Protein AF-A0A412J121-F1 (afdb_monomer_lite)

pLDDT: mean 76.23, std 15.4, range [31.75, 92.69]

Radius of gyration: 18.42 Å; chains: 1; bounding box: 46×42×44 Å

Sequence (194 aa):
MECNRMKTTKESVFEFVQKQLMTNMDFKDGISTKVIAEYFQLQRSNVSTLLNELVKDNRLEKTNTRPVLYYLPQKEVGNELNTVGKAMIGTDGSLAKALQVAKAAILYPNNSLNVLVTAKPGSGTTHFVYTLYLYGKEAGVFSECAPFYKINCRHYKNNIEELDEKLFSPKNIEDSLFAKSRGGMLFIDNVNFS

Structure (mmCIF, N/CA/C/O backbone):
data_AF-A0A412J121-F1
#
_entry.id   AF-A0A412J121-F1
#
loop_
_atom_site.group_PDB
_atom_site.id
_atom_site.type_symbol
_atom_site.label_atom_id
_atom_site.label_alt_id
_atom_site.label_comp_id
_atom_site.label_asym_id
_atom_site.label_entity_id
_atom_site.label_seq_id
_atom_site.pdbx_PDB_ins_code
_atom_site.Cartn_x
_atom_site.Cartn_y
_atom_site.Cartn_z
_atom_site.occupancy
_atom_site.B_iso_or_equiv
_atom_site.auth_seq_id
_atom_site.auth_comp_id
_atom_site.auth_asym_id
_atom_site.auth_atom_id
_atom_site.pdbx_PDB_model_num
ATOM 1 N N . MET A 1 1 ? -20.423 -22.036 8.115 1.00 36.88 1 MET A N 1
ATOM 2 C CA . MET A 1 1 ? -19.577 -23.245 8.051 1.00 36.88 1 MET A CA 1
ATOM 3 C C . MET A 1 1 ? -18.183 -22.757 7.680 1.00 36.88 1 MET A C 1
ATOM 5 O O . MET A 1 1 ? -18.011 -22.301 6.566 1.00 36.88 1 MET A O 1
ATOM 9 N N . GLU A 1 2 ? -17.358 -22.352 8.641 1.00 50.94 2 GLU A N 1
ATOM 10 C CA . GLU A 1 2 ? -16.503 -23.138 9.554 1.00 50.94 2 GLU A CA 1
ATOM 11 C C . GLU A 1 2 ? -15.052 -23.106 9.044 1.00 50.94 2 GLU A C 1
ATOM 13 O O . GLU A 1 2 ? -14.769 -23.608 7.962 1.00 50.94 2 GLU A O 1
ATOM 18 N N . CYS A 1 3 ? -14.130 -22.526 9.819 1.00 31.75 3 CYS A N 1
ATOM 19 C CA . CYS A 1 3 ? -12.744 -22.993 9.838 1.00 31.75 3 CYS A CA 1
ATOM 20 C C . CYS A 1 3 ? -12.062 -22.556 11.140 1.00 31.75 3 CYS A C 1
ATOM 22 O O . CYS A 1 3 ? -11.518 -21.461 11.252 1.00 31.75 3 CYS A O 1
ATOM 24 N N . ASN A 1 4 ? -12.104 -23.435 12.139 1.00 47.53 4 ASN A N 1
ATOM 25 C CA . ASN A 1 4 ? -11.189 -23.396 13.269 1.00 47.53 4 ASN A CA 1
ATOM 26 C C . ASN A 1 4 ? -9.963 -24.236 12.863 1.00 47.53 4 ASN A C 1
ATOM 28 O O . ASN A 1 4 ? -10.014 -25.465 12.913 1.00 47.53 4 ASN A O 1
ATOM 32 N N . ARG A 1 5 ? -8.897 -23.601 12.355 1.00 49.31 5 ARG A N 1
ATOM 33 C CA . ARG A 1 5 ? -7.668 -24.284 11.900 1.00 49.31 5 ARG A CA 1
ATOM 34 C C . ARG A 1 5 ? -6.539 -24.028 12.905 1.00 49.31 5 ARG A C 1
ATOM 36 O O . ARG A 1 5 ? -6.217 -22.876 13.178 1.00 49.31 5 ARG A O 1
ATOM 43 N N . MET A 1 6 ? -5.924 -25.085 13.449 1.00 54.56 6 MET A N 1
ATOM 44 C CA . MET A 1 6 ? -4.679 -24.957 14.224 1.00 54.56 6 MET A CA 1
ATOM 45 C C . MET A 1 6 ? -3.576 -24.363 13.338 1.00 54.56 6 MET A C 1
ATOM 47 O O . MET A 1 6 ? -3.326 -24.874 12.247 1.00 54.56 6 MET A O 1
ATOM 51 N N . LYS A 1 7 ? -2.914 -23.304 13.820 1.00 58.75 7 LYS A N 1
ATOM 52 C CA . LYS A 1 7 ? -1.785 -22.654 13.138 1.00 58.75 7 LYS A CA 1
ATOM 53 C C . LYS A 1 7 ? -0.541 -23.546 13.202 1.00 58.75 7 LYS A C 1
ATOM 55 O O . LYS A 1 7 ? -0.138 -23.967 14.284 1.00 58.75 7 LYS A O 1
ATOM 60 N N . THR A 1 8 ? 0.078 -23.821 12.060 1.00 80.75 8 THR A N 1
ATOM 61 C CA . THR A 1 8 ? 1.374 -24.505 11.964 1.00 80.75 8 THR A CA 1
ATOM 62 C C . THR A 1 8 ? 2.523 -23.548 12.296 1.00 80.75 8 THR A C 1
ATOM 64 O O . THR A 1 8 ? 2.384 -22.324 12.246 1.00 80.75 8 THR A O 1
ATOM 67 N N . THR A 1 9 ? 3.710 -24.098 12.568 1.00 79.38 9 THR A N 1
ATOM 68 C CA . THR A 1 9 ? 4.938 -23.317 12.798 1.00 79.38 9 THR A CA 1
ATOM 69 C C . THR A 1 9 ? 5.252 -22.358 11.643 1.00 79.38 9 THR A C 1
ATOM 71 O O . THR A 1 9 ? 5.744 -21.255 11.879 1.00 79.38 9 THR A O 1
ATOM 74 N N . LYS A 1 10 ? 4.926 -22.737 10.398 1.00 79.50 10 LYS A N 1
ATOM 75 C CA . LYS A 1 10 ? 5.100 -21.886 9.212 1.00 79.50 10 LYS A CA 1
ATOM 76 C C . LYS A 1 10 ? 4.197 -20.652 9.266 1.00 79.50 10 LYS A C 1
ATOM 78 O O . LYS A 1 10 ? 4.660 -19.552 8.966 1.00 79.50 10 LYS A O 1
ATOM 83 N N . GLU A 1 11 ? 2.939 -20.813 9.683 1.00 74.38 11 GLU A N 1
ATOM 84 C CA . GLU A 1 11 ? 2.024 -19.680 9.861 1.00 74.38 11 GLU A CA 1
ATOM 85 C C . GLU A 1 11 ? 2.465 -18.766 11.005 1.00 74.38 11 GLU A C 1
ATOM 87 O O . GLU A 1 11 ? 2.484 -17.551 10.824 1.00 74.38 11 GLU A O 1
ATOM 92 N N . SER A 1 12 ? 2.896 -19.317 12.144 1.00 74.12 12 SER A N 1
ATOM 93 C CA . SER A 1 12 ? 3.383 -18.499 13.263 1.00 74.12 12 SER A CA 1
ATOM 94 C C . SER A 1 12 ? 4.610 -17.664 12.884 1.00 74.12 12 SER A C 1
ATOM 96 O O . SER A 1 12 ? 4.681 -16.483 13.223 1.00 74.12 12 SER A O 1
ATOM 98 N N . VAL A 1 13 ? 5.558 -18.246 12.137 1.00 82.56 13 VAL A N 1
ATOM 99 C CA . VAL A 1 13 ? 6.729 -17.522 11.614 1.00 82.56 13 VAL A CA 1
ATOM 100 C C . VAL A 1 13 ? 6.306 -16.397 10.673 1.00 82.56 13 VAL A C 1
ATOM 102 O O . VAL A 1 13 ? 6.826 -15.286 10.775 1.00 82.56 13 VAL A O 1
ATOM 105 N N . PHE A 1 14 ? 5.346 -16.654 9.785 1.00 79.69 14 PHE A N 1
ATOM 106 C CA . PHE A 1 14 ? 4.844 -15.642 8.862 1.00 79.69 14 PHE A CA 1
ATOM 107 C C . PHE A 1 14 ? 4.151 -14.476 9.582 1.00 79.69 14 PHE A C 1
ATOM 109 O O . PHE A 1 14 ? 4.460 -13.320 9.298 1.00 79.69 14 PHE A O 1
ATOM 116 N N . GLU A 1 15 ? 3.283 -14.760 10.556 1.00 69.06 15 GLU A N 1
ATOM 117 C CA . GLU A 1 15 ? 2.603 -13.733 11.359 1.00 69.06 15 GLU A CA 1
ATOM 118 C C . GLU A 1 15 ? 3.590 -12.862 12.136 1.00 69.06 15 GLU A C 1
ATOM 120 O O . GLU A 1 15 ? 3.441 -11.640 12.202 1.00 69.06 15 GLU A O 1
ATOM 125 N N . PHE A 1 16 ? 4.631 -13.474 12.705 1.00 80.31 16 PHE A N 1
ATOM 126 C CA . PHE A 1 16 ? 5.688 -12.735 13.383 1.00 80.31 16 PHE A CA 1
ATOM 127 C C . PHE A 1 16 ? 6.426 -11.799 12.421 1.00 80.31 16 PHE A C 1
ATOM 129 O O . PHE A 1 16 ? 6.627 -10.628 12.745 1.00 80.31 16 PHE A O 1
ATOM 136 N N . VAL A 1 17 ? 6.790 -12.287 11.231 1.00 79.81 17 VAL A N 1
ATOM 137 C CA . VAL A 1 17 ? 7.429 -11.474 10.187 1.00 79.81 17 VAL A CA 1
ATOM 138 C C . VAL A 1 17 ? 6.530 -10.305 9.784 1.00 79.81 17 VAL A C 1
ATOM 140 O O . VAL A 1 17 ? 6.996 -9.169 9.773 1.00 79.81 17 VAL A O 1
ATOM 143 N N . GLN A 1 18 ? 5.239 -10.546 9.540 1.00 69.69 18 GLN A N 1
ATOM 144 C CA . GLN A 1 18 ? 4.269 -9.488 9.239 1.00 69.69 18 GLN A CA 1
ATOM 145 C C . GLN A 1 18 ? 4.215 -8.443 10.352 1.00 69.69 18 GLN A C 1
ATOM 147 O O . GLN A 1 18 ? 4.398 -7.257 10.092 1.00 69.69 18 GLN A O 1
ATOM 152 N N . LYS A 1 19 ? 4.029 -8.880 11.602 1.00 70.25 19 LYS A N 1
ATOM 153 C CA . LYS A 1 19 ? 3.960 -7.982 12.756 1.00 70.25 19 LYS A CA 1
ATOM 154 C C . LYS A 1 19 ? 5.213 -7.116 12.853 1.00 70.25 19 LYS A C 1
ATOM 156 O O . LYS A 1 19 ? 5.093 -5.901 12.938 1.00 70.25 19 LYS A O 1
ATOM 161 N N . GLN A 1 20 ? 6.402 -7.714 12.789 1.00 72.88 20 GLN A N 1
ATOM 162 C CA . GLN A 1 20 ? 7.659 -6.973 12.906 1.00 72.88 20 GLN A CA 1
ATOM 163 C C . GLN A 1 20 ? 7.840 -5.957 11.778 1.00 72.88 20 GLN A C 1
ATOM 165 O O . GLN A 1 20 ? 8.163 -4.807 12.053 1.00 72.88 20 GLN A O 1
ATOM 170 N N . LEU A 1 21 ? 7.559 -6.338 10.532 1.00 71.50 21 LEU A N 1
ATOM 171 C CA . LEU A 1 21 ? 7.667 -5.431 9.387 1.00 71.50 21 LEU A CA 1
ATOM 172 C C . LEU A 1 21 ? 6.621 -4.298 9.416 1.00 71.50 21 LEU A C 1
ATOM 174 O O . LEU A 1 21 ? 6.860 -3.233 8.853 1.00 71.50 21 LEU A O 1
ATOM 178 N N . MET A 1 22 ? 5.470 -4.507 10.066 1.00 60.38 22 MET A N 1
ATOM 179 C CA . MET A 1 22 ? 4.377 -3.528 10.143 1.00 60.38 22 MET A CA 1
ATOM 180 C C . MET A 1 22 ? 4.454 -2.603 11.364 1.00 60.38 22 MET A C 1
ATOM 182 O O . MET A 1 22 ? 4.017 -1.456 11.279 1.00 60.38 22 MET A O 1
ATOM 186 N N . THR A 1 23 ? 4.965 -3.082 12.503 1.00 52.41 23 THR A N 1
ATOM 187 C CA . THR A 1 23 ? 4.962 -2.327 13.770 1.00 52.41 23 THR A CA 1
ATOM 188 C C . THR A 1 23 ? 6.324 -1.776 14.165 1.00 52.41 23 THR A C 1
ATOM 190 O O . THR A 1 23 ? 6.382 -0.860 14.981 1.00 52.41 23 THR A O 1
ATOM 193 N N . ASN A 1 24 ? 7.415 -2.330 13.634 1.00 64.19 24 ASN A N 1
ATOM 194 C CA . ASN A 1 24 ? 8.761 -1.952 14.037 1.00 64.19 24 ASN A CA 1
ATOM 195 C C . ASN A 1 24 ? 9.481 -1.196 12.912 1.00 64.19 24 ASN A C 1
ATOM 197 O O . ASN A 1 24 ? 9.758 -1.742 11.844 1.00 64.19 24 ASN A O 1
ATOM 201 N N . MET A 1 25 ? 9.799 0.075 13.177 1.00 56.25 25 MET A N 1
ATOM 202 C CA . MET A 1 25 ? 10.478 0.946 12.216 1.00 56.25 25 MET A CA 1
ATOM 203 C C . MET A 1 25 ? 11.906 0.485 11.893 1.00 56.25 25 MET A C 1
ATOM 205 O O . MET A 1 25 ? 12.394 0.803 10.810 1.00 56.25 25 MET A O 1
ATOM 209 N N . ASP A 1 26 ? 12.533 -0.313 12.762 1.00 65.56 26 ASP A N 1
ATOM 210 C CA . ASP A 1 26 ? 13.890 -0.839 12.568 1.00 65.56 26 ASP A CA 1
ATOM 211 C C . ASP A 1 26 ? 13.962 -1.920 11.476 1.00 65.56 26 ASP A C 1
ATOM 213 O O . ASP A 1 26 ? 15.041 -2.229 10.973 1.00 65.56 26 ASP A O 1
ATOM 217 N N . PHE A 1 27 ? 12.817 -2.487 11.073 1.00 68.44 27 PHE A N 1
ATOM 218 C CA . PHE A 1 27 ? 12.732 -3.539 10.053 1.00 68.44 27 PHE A CA 1
ATOM 219 C C . PHE A 1 27 ? 12.084 -3.066 8.748 1.00 68.44 27 PHE A C 1
ATOM 221 O O . PHE A 1 27 ? 11.641 -3.884 7.942 1.00 68.44 27 PHE A O 1
ATOM 228 N N . LYS A 1 28 ? 12.050 -1.749 8.505 1.00 59.66 28 LYS A N 1
ATOM 229 C CA . LYS A 1 28 ? 11.470 -1.154 7.289 1.00 59.66 28 LYS A CA 1
ATOM 230 C C . LYS A 1 28 ? 12.079 -1.703 5.990 1.00 59.66 28 LYS A C 1
ATOM 232 O O . LYS A 1 28 ? 11.368 -1.821 4.995 1.00 59.66 28 LYS A O 1
ATOM 237 N N . ASP A 1 29 ? 13.357 -2.070 6.028 1.00 64.88 29 ASP A N 1
ATOM 238 C CA . ASP A 1 29 ? 14.110 -2.592 4.879 1.00 64.88 29 ASP A CA 1
ATOM 239 C C . ASP A 1 29 ? 14.160 -4.135 4.840 1.00 64.88 29 ASP A C 1
ATOM 241 O O . ASP A 1 29 ? 14.857 -4.728 4.016 1.00 64.88 29 ASP A O 1
ATOM 245 N N . GLY A 1 30 ? 13.400 -4.799 5.718 1.00 75.81 30 GLY A N 1
ATOM 246 C CA . GLY A 1 30 ? 13.282 -6.251 5.794 1.00 75.81 30 GLY A CA 1
ATOM 247 C C . GLY A 1 30 ? 13.842 -6.853 7.085 1.00 75.81 30 GLY A C 1
ATOM 248 O O . GLY A 1 30 ? 14.617 -6.245 7.821 1.00 75.81 30 GLY A O 1
ATOM 249 N N . ILE A 1 31 ? 13.441 -8.094 7.362 1.00 86.19 31 ILE A N 1
ATOM 250 C CA . ILE A 1 31 ? 13.824 -8.850 8.558 1.00 86.19 31 ILE A CA 1
ATOM 251 C C . ILE A 1 31 ? 14.761 -10.003 8.192 1.00 86.19 31 ILE A C 1
ATOM 253 O O . ILE A 1 31 ? 14.585 -10.677 7.177 1.00 86.19 31 ILE A O 1
ATOM 257 N N . SER A 1 32 ? 15.777 -10.254 9.019 1.00 91.06 32 SER A N 1
ATOM 258 C CA . SER A 1 32 ? 16.738 -11.336 8.779 1.00 91.06 32 SER A CA 1
ATOM 259 C C . SER A 1 32 ? 16.319 -12.652 9.443 1.00 91.06 32 SER A C 1
ATOM 261 O O . SER A 1 32 ? 15.687 -12.673 10.501 1.00 91.06 32 SER A O 1
ATOM 263 N N . THR A 1 33 ? 16.781 -13.777 8.889 1.00 91.81 33 THR A N 1
ATOM 264 C CA . THR A 1 33 ? 16.593 -15.119 9.478 1.00 91.81 33 THR A CA 1
ATOM 265 C C . THR A 1 33 ? 17.118 -15.222 10.915 1.00 91.81 33 THR A C 1
ATOM 267 O O . THR A 1 33 ? 16.623 -16.038 11.685 1.00 91.81 33 THR A O 1
ATOM 270 N N . LYS A 1 34 ? 18.122 -14.414 11.294 1.00 90.56 34 LYS A N 1
ATOM 271 C CA . LYS A 1 34 ? 18.708 -14.434 12.644 1.00 90.56 34 LYS A CA 1
ATOM 272 C C . LYS A 1 34 ? 17.698 -13.989 13.703 1.00 90.56 34 LYS A C 1
ATOM 274 O O . LYS A 1 34 ? 17.502 -14.710 14.671 1.00 90.56 34 LYS A O 1
ATOM 279 N N . VAL A 1 35 ? 17.017 -12.872 13.455 1.00 88.44 35 VAL A N 1
ATOM 280 C CA . VAL A 1 35 ? 16.018 -12.300 14.374 1.00 88.44 35 VAL A CA 1
ATOM 281 C C . VAL A 1 35 ? 14.871 -13.285 14.612 1.00 88.44 35 VAL A C 1
ATOM 283 O O . VAL A 1 35 ? 14.430 -13.492 15.737 1.00 88.44 35 VAL A O 1
ATOM 286 N N . ILE A 1 36 ? 14.418 -13.943 13.546 1.00 90.06 36 ILE A N 1
ATOM 287 C CA . ILE A 1 36 ? 13.312 -14.905 13.608 1.00 90.06 36 ILE A CA 1
ATOM 288 C C . ILE A 1 36 ? 13.738 -16.176 14.362 1.00 90.06 36 ILE A C 1
ATOM 290 O O . ILE A 1 36 ? 12.989 -16.682 15.192 1.00 90.06 36 ILE A O 1
ATOM 294 N N . ALA A 1 37 ? 14.948 -16.681 14.108 1.00 91.44 37 ALA A N 1
ATOM 295 C CA . ALA A 1 37 ? 15.486 -17.855 14.793 1.00 91.44 37 ALA A CA 1
ATOM 296 C C . ALA A 1 37 ? 15.646 -17.639 16.304 1.00 91.44 37 ALA A C 1
ATOM 298 O O . ALA A 1 37 ? 15.291 -18.523 17.080 1.00 91.44 37 ALA A O 1
ATOM 299 N N . GLU A 1 38 ? 16.123 -16.461 16.712 1.00 91.38 38 GLU A N 1
ATOM 300 C CA . GLU A 1 38 ? 16.241 -16.077 18.123 1.00 91.38 38 GLU A CA 1
ATOM 301 C C . GLU A 1 38 ? 14.870 -16.014 18.805 1.00 91.38 38 GLU A C 1
ATOM 303 O O . GLU A 1 38 ? 14.713 -16.536 19.907 1.00 91.38 38 GLU A O 1
ATOM 308 N N . TYR A 1 39 ? 13.860 -15.455 18.131 1.00 88.62 39 TYR A N 1
ATOM 309 C CA . TYR A 1 39 ? 12.507 -15.357 18.680 1.00 88.62 39 TYR A CA 1
ATOM 310 C C . TYR A 1 39 ? 11.825 -16.723 18.859 1.00 88.62 39 TYR A C 1
ATOM 312 O O . TYR A 1 39 ? 11.250 -16.991 19.910 1.00 88.62 39 TYR A O 1
ATOM 320 N N . PHE A 1 40 ? 11.896 -17.600 17.851 1.00 85.88 40 PHE A N 1
ATOM 321 C CA . PHE A 1 40 ? 11.250 -18.921 17.896 1.00 85.88 40 PHE A CA 1
ATOM 322 C C . PHE A 1 40 ? 12.099 -20.009 18.568 1.00 85.88 40 PHE A C 1
ATOM 324 O O . PHE A 1 40 ? 11.646 -21.146 18.666 1.00 85.88 40 PHE A O 1
ATOM 331 N N . GLN A 1 41 ? 13.325 -19.687 18.998 1.00 89.44 41 GLN A N 1
ATOM 332 C CA . GLN A 1 41 ? 14.311 -20.657 19.497 1.00 89.44 41 GLN A CA 1
ATOM 333 C C . GLN A 1 41 ? 14.538 -21.829 18.523 1.00 89.44 41 GLN A C 1
ATOM 335 O O . GLN A 1 41 ? 14.733 -22.979 18.915 1.00 89.44 41 GLN A O 1
ATOM 340 N N . LEU A 1 42 ? 14.513 -21.534 17.220 1.00 90.69 42 LEU A N 1
ATOM 341 C CA . LEU A 1 42 ? 14.717 -22.509 16.150 1.00 90.69 42 LEU A CA 1
ATOM 342 C C . LEU A 1 42 ? 16.116 -22.374 15.554 1.00 90.69 42 LEU A C 1
ATOM 344 O O . LEU A 1 42 ? 16.719 -21.301 15.542 1.00 90.69 42 LEU A O 1
ATOM 348 N N . GLN A 1 43 ? 16.622 -23.457 14.967 1.00 90.62 43 GLN A N 1
ATOM 349 C CA . GLN A 1 43 ? 17.853 -23.377 14.186 1.00 90.62 43 GLN A CA 1
ATOM 350 C C . GLN A 1 43 ? 17.658 -22.493 12.947 1.00 90.62 43 GLN A C 1
ATOM 352 O O . GLN A 1 43 ? 16.636 -22.572 12.260 1.00 90.62 43 GLN A O 1
ATOM 357 N N . ARG A 1 44 ? 18.677 -21.687 12.606 1.00 90.06 44 ARG A N 1
ATOM 358 C CA . ARG A 1 44 ? 18.641 -20.818 11.413 1.00 90.06 44 ARG A CA 1
ATOM 359 C C . ARG A 1 44 ? 18.383 -21.588 10.119 1.00 90.06 44 ARG A C 1
ATOM 361 O O . ARG A 1 44 ? 17.739 -21.043 9.229 1.00 90.06 44 ARG A O 1
ATOM 368 N N . SER A 1 45 ? 18.867 -22.825 10.016 1.00 89.50 45 SER A N 1
ATOM 369 C CA . SER A 1 45 ? 18.588 -23.732 8.895 1.00 89.50 45 SER A CA 1
ATOM 370 C C . SER A 1 45 ? 17.086 -23.974 8.741 1.00 89.50 45 SER A C 1
ATOM 372 O O . SER A 1 45 ? 16.546 -23.731 7.667 1.00 89.50 45 SER A O 1
ATOM 374 N N . ASN A 1 46 ? 16.399 -24.337 9.826 1.00 88.69 46 ASN A N 1
ATOM 375 C CA . ASN A 1 46 ? 14.958 -24.607 9.827 1.00 88.69 46 ASN A CA 1
ATOM 376 C C . ASN A 1 46 ? 14.148 -23.359 9.452 1.00 88.69 46 ASN A C 1
ATOM 378 O O . ASN A 1 46 ? 13.249 -23.429 8.618 1.00 88.69 46 ASN A O 1
ATOM 382 N N . VAL A 1 47 ? 14.504 -22.197 10.008 1.00 90.25 47 VAL A N 1
ATOM 383 C CA . VAL A 1 47 ? 13.837 -20.927 9.679 1.00 90.25 47 VAL A CA 1
ATOM 384 C C . VAL A 1 47 ? 14.087 -20.524 8.224 1.00 90.25 47 VAL A C 1
ATOM 386 O O . VAL A 1 47 ? 13.166 -20.084 7.544 1.00 90.25 47 VAL A O 1
ATOM 389 N N . SER A 1 48 ? 15.307 -20.704 7.713 1.00 90.50 48 SER A N 1
ATOM 390 C CA . SER A 1 48 ? 15.630 -20.443 6.305 1.00 90.50 48 SER A CA 1
ATOM 391 C C . SER A 1 48 ? 14.801 -21.316 5.361 1.00 90.50 48 SER A C 1
ATOM 393 O O . SER A 1 48 ? 14.316 -20.824 4.343 1.00 90.50 48 SER A O 1
ATOM 395 N N . THR A 1 49 ? 14.588 -22.590 5.702 1.00 92.62 49 THR A N 1
ATOM 396 C CA . THR A 1 49 ? 13.718 -23.486 4.929 1.00 92.62 49 THR A CA 1
ATOM 397 C C . THR A 1 49 ? 12.285 -22.953 4.889 1.00 92.62 49 THR A C 1
ATOM 399 O O . THR A 1 49 ? 11.750 -22.748 3.802 1.00 92.62 49 THR A O 1
ATO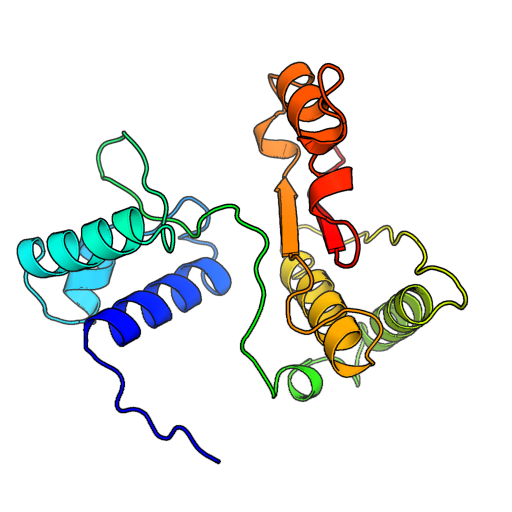M 402 N N . LEU A 1 50 ? 11.708 -22.608 6.047 1.00 89.12 50 LEU A N 1
ATOM 403 C CA . LEU A 1 50 ? 10.349 -22.055 6.135 1.00 89.12 50 LEU A CA 1
ATOM 404 C C . LEU A 1 50 ? 10.191 -20.747 5.344 1.00 89.12 50 LEU A C 1
ATOM 406 O O . LEU A 1 50 ? 9.204 -20.559 4.636 1.00 89.12 50 LEU A O 1
ATOM 410 N N . LEU A 1 51 ? 11.166 -19.840 5.433 1.00 88.12 51 LEU A N 1
ATOM 411 C CA . LEU A 1 51 ? 11.116 -18.559 4.727 1.00 88.12 51 LEU A CA 1
ATOM 412 C C . LEU A 1 51 ? 11.277 -18.722 3.212 1.00 88.12 51 LEU A C 1
ATOM 414 O O . LEU A 1 51 ? 10.604 -18.029 2.457 1.00 88.12 51 LEU A O 1
ATOM 418 N N . ASN A 1 52 ? 12.121 -19.646 2.744 1.00 89.75 52 ASN A N 1
ATOM 419 C CA . ASN A 1 52 ? 12.237 -19.927 1.312 1.00 89.75 52 ASN A CA 1
ATOM 420 C C . ASN A 1 52 ? 10.975 -20.588 0.747 1.00 89.75 52 ASN A C 1
ATOM 422 O O . ASN A 1 52 ? 10.613 -20.297 -0.391 1.00 89.75 52 ASN A O 1
ATOM 426 N N . GLU A 1 53 ? 10.280 -21.420 1.526 1.00 85.12 53 GLU A N 1
ATOM 427 C CA . GLU A 1 53 ? 8.948 -21.888 1.139 1.00 85.12 53 GLU A CA 1
ATOM 428 C C . GLU A 1 53 ? 7.960 -20.725 1.025 1.00 85.12 53 GLU A C 1
ATOM 430 O O . GLU A 1 53 ? 7.265 -20.624 0.024 1.00 85.12 53 GLU A O 1
ATOM 435 N N . LEU A 1 54 ? 7.938 -19.801 1.993 1.00 79.25 54 LEU A N 1
ATOM 436 C CA . LEU A 1 54 ? 7.083 -18.609 1.929 1.00 79.25 54 LEU A CA 1
ATOM 437 C C . LEU A 1 54 ? 7.413 -17.710 0.723 1.00 79.25 54 LEU A C 1
ATOM 439 O O . LEU A 1 54 ? 6.509 -17.105 0.152 1.00 79.25 54 LEU A O 1
ATOM 443 N N . VAL A 1 55 ? 8.678 -17.649 0.295 1.00 81.62 55 VAL A N 1
ATOM 444 C CA . VAL A 1 55 ? 9.081 -16.958 -0.944 1.00 81.62 55 VAL A CA 1
ATOM 445 C C . VAL A 1 55 ? 8.589 -17.702 -2.186 1.00 81.62 55 VAL A C 1
ATOM 447 O O . VAL A 1 55 ? 8.045 -17.083 -3.097 1.00 81.62 55 VAL A O 1
ATOM 450 N N . LYS A 1 56 ? 8.717 -19.033 -2.215 1.00 80.06 56 LYS A N 1
ATOM 451 C CA . LYS A 1 56 ? 8.186 -19.878 -3.297 1.00 80.06 56 LYS A CA 1
ATOM 452 C C . LYS A 1 56 ? 6.663 -19.748 -3.420 1.00 80.06 56 LYS A C 1
ATOM 454 O O . LYS A 1 56 ? 6.139 -19.708 -4.530 1.00 80.06 56 LYS A O 1
ATOM 459 N N . ASP A 1 57 ? 5.983 -19.598 -2.287 1.00 73.12 57 ASP A N 1
ATOM 460 C CA . ASP A 1 57 ? 4.539 -19.379 -2.186 1.00 73.12 57 ASP A CA 1
ATOM 461 C C . ASP A 1 57 ? 4.126 -17.931 -2.534 1.00 73.12 57 ASP A C 1
ATOM 463 O O . ASP A 1 57 ? 2.950 -17.593 -2.440 1.00 73.12 57 ASP A O 1
ATOM 467 N N . ASN A 1 58 ? 5.060 -17.055 -2.939 1.00 67.25 58 ASN A N 1
ATOM 468 C CA . ASN A 1 58 ? 4.836 -15.622 -3.185 1.00 67.25 58 ASN A CA 1
ATOM 469 C C . ASN A 1 58 ? 4.272 -14.852 -1.973 1.00 67.25 58 ASN A C 1
ATOM 471 O O . ASN A 1 58 ? 3.624 -13.823 -2.149 1.00 67.25 58 ASN A O 1
ATOM 475 N N . ARG A 1 59 ? 4.493 -15.343 -0.747 1.00 65.31 59 ARG A N 1
ATOM 476 C CA . ARG A 1 59 ? 4.066 -14.701 0.509 1.00 65.31 59 ARG A CA 1
ATOM 477 C C . ARG A 1 59 ? 5.137 -13.798 1.105 1.00 65.31 59 ARG A C 1
ATOM 479 O O . ARG A 1 59 ? 4.805 -12.953 1.926 1.00 65.31 59 ARG A O 1
ATOM 486 N N . LEU A 1 60 ? 6.397 -13.977 0.713 1.00 79.19 60 LEU A N 1
ATOM 487 C CA . LEU A 1 60 ? 7.533 -13.118 1.047 1.00 79.19 60 LEU A CA 1
ATOM 488 C C . LEU A 1 60 ? 8.381 -12.867 -0.200 1.00 79.19 60 LEU A C 1
ATOM 490 O O . LEU A 1 60 ? 8.443 -13.697 -1.102 1.00 79.19 60 LEU A O 1
ATOM 494 N N . GLU A 1 61 ? 9.072 -11.741 -0.224 1.00 81.75 61 GLU A N 1
ATOM 495 C CA . GLU A 1 61 ? 10.187 -11.488 -1.127 1.00 81.75 61 GLU A CA 1
ATOM 496 C C . GLU A 1 61 ? 11.492 -11.437 -0.321 1.00 81.75 61 GLU A C 1
ATOM 498 O O . GLU A 1 61 ? 11.478 -11.333 0.911 1.00 81.75 61 GLU A O 1
ATOM 503 N N . LYS A 1 62 ? 12.634 -11.563 -1.004 1.00 86.25 62 LYS A N 1
ATOM 504 C CA . LYS A 1 62 ? 13.950 -11.559 -0.360 1.00 86.25 62 LYS A CA 1
ATOM 505 C C . LYS A 1 62 ? 14.975 -10.741 -1.130 1.00 86.25 62 LYS A C 1
ATOM 507 O O . LYS A 1 62 ? 14.942 -10.688 -2.356 1.00 86.25 62 LYS A O 1
ATOM 512 N N . THR A 1 63 ? 15.919 -10.149 -0.406 1.00 81.12 63 THR A N 1
ATOM 513 C CA . THR A 1 63 ? 17.051 -9.445 -1.009 1.00 81.12 63 THR A CA 1
ATOM 514 C C . THR A 1 63 ? 18.081 -10.432 -1.562 1.00 81.12 63 THR A C 1
ATOM 516 O O . THR A 1 63 ? 18.262 -11.536 -1.046 1.00 81.12 63 THR A O 1
ATOM 519 N N . ASN A 1 64 ? 18.818 -10.006 -2.589 1.00 79.25 64 ASN A N 1
ATOM 520 C CA . ASN A 1 64 ? 19.981 -10.736 -3.112 1.00 79.25 64 ASN A CA 1
ATOM 521 C C . ASN A 1 64 ? 21.293 -10.354 -2.392 1.00 79.25 64 ASN A C 1
ATOM 523 O O . ASN A 1 64 ? 22.384 -10.690 -2.849 1.00 79.25 64 ASN A O 1
ATOM 527 N N . THR A 1 65 ? 21.200 -9.627 -1.276 1.00 72.81 65 THR A N 1
ATOM 528 C CA . THR A 1 65 ? 22.338 -9.124 -0.499 1.00 72.81 65 THR A CA 1
ATOM 529 C C . THR A 1 65 ? 22.671 -10.037 0.682 1.00 72.81 65 THR A C 1
ATOM 531 O O . THR A 1 65 ? 21.920 -10.949 1.033 1.00 72.81 65 THR A O 1
ATOM 534 N N . ARG A 1 66 ? 23.839 -9.814 1.298 1.00 74.81 66 ARG A N 1
ATOM 535 C CA . ARG A 1 66 ? 24.229 -10.460 2.557 1.00 74.81 66 ARG A CA 1
ATOM 536 C C . ARG A 1 66 ? 24.271 -9.399 3.664 1.00 74.81 66 ARG A C 1
ATOM 538 O O . ARG A 1 66 ? 25.017 -8.438 3.506 1.00 74.81 66 ARG A O 1
ATOM 545 N N . PRO A 1 67 ? 23.540 -9.573 4.779 1.00 77.88 67 PRO A N 1
ATOM 546 C CA . PRO A 1 67 ? 22.623 -10.679 5.072 1.00 77.88 67 PRO A CA 1
ATOM 547 C C . PRO A 1 67 ? 21.358 -10.656 4.192 1.00 77.88 67 PRO A C 1
ATOM 549 O O . PRO A 1 67 ? 20.918 -9.592 3.770 1.00 77.88 67 PRO A O 1
ATOM 552 N N . VAL A 1 68 ? 20.772 -11.836 3.946 1.00 83.44 68 VAL A N 1
ATOM 553 C CA . VAL A 1 68 ? 19.485 -11.964 3.239 1.00 83.44 68 VAL A CA 1
ATOM 554 C C . VAL A 1 68 ? 18.383 -11.412 4.136 1.00 83.44 68 VAL A C 1
ATOM 556 O O . VAL A 1 68 ? 18.214 -11.876 5.271 1.00 83.44 68 VAL A O 1
ATOM 559 N N . LEU A 1 69 ? 17.643 -10.436 3.621 1.00 85.81 69 LEU A N 1
ATOM 560 C CA . LEU A 1 69 ? 16.488 -9.840 4.279 1.00 85.81 69 LEU A CA 1
ATOM 561 C C . LEU A 1 69 ? 15.214 -10.294 3.581 1.00 85.81 69 LEU A C 1
ATOM 563 O O . LEU A 1 69 ? 15.187 -10.422 2.359 1.00 85.81 69 LEU A O 1
ATOM 567 N N . TYR A 1 70 ? 14.172 -10.530 4.369 1.00 85.56 70 TYR A N 1
ATOM 568 C CA . TYR A 1 70 ? 12.848 -10.919 3.906 1.00 85.56 70 TYR A CA 1
ATOM 569 C C . TYR A 1 70 ? 11.881 -9.766 4.133 1.00 85.56 70 TYR A C 1
ATOM 571 O O . TYR A 1 70 ? 11.900 -9.133 5.189 1.00 85.56 70 TYR A O 1
ATOM 579 N N . TYR A 1 71 ? 11.028 -9.506 3.157 1.00 79.56 71 TYR A N 1
ATOM 580 C CA . TYR A 1 71 ? 10.030 -8.449 3.216 1.00 79.56 71 TYR A CA 1
ATOM 581 C C . TYR A 1 71 ? 8.705 -8.946 2.643 1.00 79.56 71 TYR A C 1
ATOM 583 O O . TYR A 1 71 ? 8.646 -9.983 1.978 1.00 79.56 71 TYR A O 1
ATOM 591 N N . LEU A 1 72 ? 7.618 -8.244 2.957 1.00 74.56 72 LEU A N 1
ATOM 592 C CA . LEU A 1 72 ? 6.320 -8.584 2.388 1.00 74.56 72 LEU A CA 1
ATOM 593 C C . LEU A 1 72 ? 6.350 -8.277 0.885 1.00 74.56 72 LEU A C 1
ATOM 595 O O . LEU A 1 72 ? 6.829 -7.199 0.520 1.00 74.56 72 LEU A O 1
ATOM 599 N N . PRO A 1 73 ? 5.867 -9.191 0.025 1.00 64.06 73 PRO A N 1
ATOM 600 C CA . PRO A 1 73 ? 5.807 -8.959 -1.403 1.00 64.06 73 PRO A CA 1
ATOM 601 C C . PRO A 1 73 ? 5.026 -7.680 -1.646 1.00 64.06 73 PRO A C 1
ATOM 603 O O . PRO A 1 73 ? 3.997 -7.456 -1.003 1.00 64.06 73 PRO A O 1
ATOM 606 N N . GLN A 1 74 ? 5.459 -6.864 -2.601 1.00 52.16 74 GLN A N 1
ATOM 607 C CA . GLN A 1 74 ? 4.658 -5.724 -3.053 1.00 52.16 74 GLN A CA 1
ATOM 608 C C . GLN A 1 74 ? 3.528 -6.212 -3.974 1.00 52.16 74 GLN A C 1
ATOM 610 O O . GLN A 1 74 ? 3.389 -5.773 -5.113 1.00 52.16 74 GLN A O 1
ATOM 615 N N . LYS A 1 75 ? 2.718 -7.154 -3.472 1.00 41.78 75 LYS A N 1
ATOM 616 C CA . LYS A 1 75 ? 1.473 -7.628 -4.072 1.00 41.78 75 LYS A CA 1
ATOM 617 C C . LYS A 1 75 ? 0.294 -7.108 -3.260 1.00 41.78 75 LYS A C 1
ATOM 619 O O . LYS A 1 75 ? 0.092 -7.492 -2.114 1.00 41.78 75 LYS A O 1
ATOM 624 N N . GLU A 1 76 ? -0.497 -6.269 -3.914 1.00 48.00 76 GLU A N 1
ATOM 625 C CA . GLU A 1 76 ? -1.898 -6.017 -3.609 1.00 48.00 76 GLU A CA 1
ATOM 626 C C . GLU A 1 76 ? -2.688 -7.297 -3.341 1.00 48.00 76 GLU A C 1
ATOM 628 O O . GLU A 1 76 ? -3.100 -7.949 -4.291 1.00 48.00 76 GLU A O 1
ATOM 633 N N . VAL A 1 77 ? -2.953 -7.661 -2.087 1.00 38.16 77 VAL A N 1
ATOM 634 C CA . VAL A 1 77 ? -3.981 -8.663 -1.735 1.00 38.16 77 VAL A CA 1
ATOM 635 C C . VAL A 1 77 ? -4.284 -8.463 -0.238 1.00 38.16 77 VAL A C 1
ATOM 637 O O . VAL A 1 77 ? -3.352 -8.363 0.550 1.00 38.16 77 VAL A O 1
ATOM 640 N N . GLY A 1 78 ? -5.506 -8.258 0.261 1.00 35.03 78 GLY A N 1
ATOM 641 C CA . GLY A 1 78 ? -6.718 -9.036 0.011 1.00 35.03 78 GLY A CA 1
ATOM 642 C C . GLY A 1 78 ? -6.818 -10.171 1.044 1.00 35.03 78 GLY A C 1
ATOM 643 O O . GLY A 1 78 ? -6.126 -11.167 0.895 1.00 35.03 78 GLY A O 1
ATOM 644 N N . ASN A 1 79 ? -7.687 -9.978 2.050 1.00 36.72 79 ASN A N 1
ATOM 645 C CA . ASN A 1 79 ? -8.183 -10.916 3.081 1.00 36.72 79 ASN A CA 1
ATOM 646 C C . ASN A 1 79 ? -7.130 -11.595 3.970 1.00 36.72 79 ASN A C 1
ATOM 648 O O . ASN A 1 79 ? -6.331 -12.392 3.512 1.00 36.72 79 ASN A O 1
ATOM 652 N N . GLU A 1 80 ? -7.052 -11.337 5.270 1.00 35.16 80 GLU A N 1
ATOM 653 C CA . GLU A 1 80 ? -8.113 -11.318 6.279 1.00 35.16 80 GLU A CA 1
ATOM 654 C C . GLU A 1 80 ? -7.864 -10.151 7.241 1.00 35.16 80 GLU A C 1
ATOM 656 O O . GLU A 1 80 ? -6.708 -9.810 7.464 1.00 35.16 80 GLU A O 1
ATOM 661 N N . LEU A 1 81 ? -8.912 -9.547 7.810 1.00 38.53 81 LEU A N 1
ATOM 662 C CA . LEU A 1 81 ? -8.954 -9.068 9.204 1.00 38.53 81 LEU A CA 1
ATOM 663 C C . LEU A 1 81 ? -10.289 -8.343 9.435 1.00 38.53 81 LEU A C 1
ATOM 665 O O . LEU A 1 81 ? -10.373 -7.123 9.597 1.00 38.53 81 LEU A O 1
ATOM 669 N N . ASN A 1 82 ? -11.346 -9.151 9.522 1.00 35.38 82 ASN A N 1
ATOM 670 C CA . ASN A 1 82 ? -12.449 -8.853 10.426 1.00 35.38 82 ASN A CA 1
ATOM 671 C C . ASN A 1 82 ? -11.836 -8.382 11.761 1.00 35.38 82 ASN A C 1
ATOM 673 O O . ASN A 1 82 ? -11.001 -9.104 12.305 1.00 35.38 82 ASN A O 1
ATOM 677 N N . THR A 1 83 ? -12.229 -7.203 12.269 1.00 37.53 83 THR A N 1
ATOM 678 C CA . THR A 1 83 ? -11.901 -6.585 13.591 1.00 37.53 83 THR A CA 1
ATOM 679 C C . THR A 1 83 ? -11.068 -5.282 13.576 1.00 37.53 83 THR A C 1
ATOM 681 O O . THR A 1 83 ? -10.898 -4.670 14.628 1.00 37.53 83 THR A O 1
ATOM 684 N N . VAL A 1 84 ? -10.591 -4.753 12.441 1.00 43.06 84 VAL A N 1
ATOM 685 C CA . VAL A 1 84 ? -9.714 -3.547 12.484 1.00 43.06 84 VAL A CA 1
ATOM 686 C C . VAL A 1 84 ? -10.467 -2.215 12.652 1.00 43.06 84 VAL A C 1
ATOM 688 O O . VAL A 1 84 ? -9.891 -1.243 13.141 1.00 43.06 84 VAL A O 1
ATOM 691 N N . GLY A 1 85 ? -11.775 -2.166 12.381 1.00 39.91 85 GLY A N 1
ATOM 692 C CA . GLY A 1 85 ? -12.583 -0.945 12.524 1.00 39.91 85 GLY A CA 1
ATOM 693 C C . GLY A 1 85 ? -12.690 -0.384 13.954 1.00 39.91 85 GLY A C 1
ATOM 694 O O . GLY A 1 85 ? -12.997 0.795 14.126 1.00 39.91 85 GLY A O 1
ATOM 695 N N . LYS A 1 86 ? -12.395 -1.186 14.991 1.00 42.47 86 LYS A N 1
ATOM 696 C CA . LYS A 1 86 ? -12.540 -0.790 16.409 1.00 42.47 86 LYS A CA 1
ATOM 697 C C . LYS A 1 86 ? -11.255 -0.304 17.088 1.00 42.47 86 LYS A C 1
ATOM 699 O O . LYS A 1 86 ? -11.333 0.219 18.193 1.00 42.47 86 LYS A O 1
ATOM 704 N N . ALA A 1 87 ? -10.090 -0.459 16.457 1.00 44.91 87 ALA A N 1
ATOM 705 C CA . ALA A 1 87 ? -8.790 -0.216 17.093 1.00 44.91 87 ALA A CA 1
ATOM 706 C C . ALA A 1 87 ? -8.068 1.048 16.594 1.00 44.91 87 ALA A C 1
ATOM 708 O O . ALA A 1 87 ? -6.846 1.140 16.690 1.00 44.91 87 ALA A O 1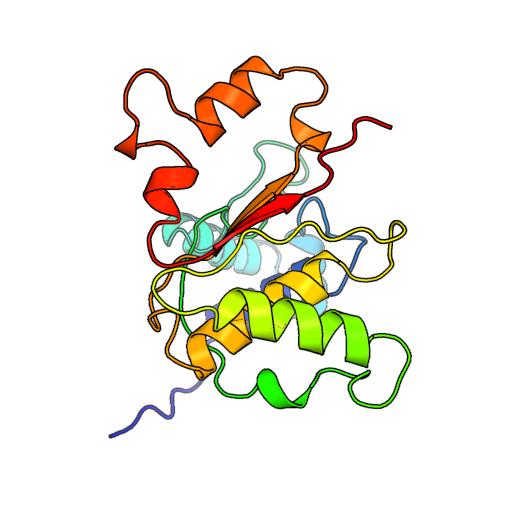
ATOM 709 N N . MET A 1 88 ? -8.794 2.047 16.085 1.00 49.25 88 MET A N 1
ATOM 710 C CA . MET A 1 88 ? -8.214 3.382 15.914 1.00 49.25 88 MET A CA 1
ATOM 711 C C . MET A 1 88 ? -8.239 4.111 17.252 1.00 49.25 88 MET A C 1
ATOM 713 O O . MET A 1 88 ? -9.188 4.822 17.579 1.00 49.25 88 MET A O 1
ATOM 717 N N . ILE A 1 89 ? -7.163 3.950 18.018 1.00 44.25 89 ILE A N 1
ATOM 718 C CA . ILE A 1 89 ? -6.795 4.897 19.070 1.00 44.25 89 ILE A CA 1
ATOM 719 C C . ILE A 1 89 ? -6.753 6.288 18.414 1.00 44.25 89 ILE A C 1
ATOM 721 O O . ILE A 1 89 ? -5.883 6.563 17.589 1.00 44.25 89 ILE A O 1
ATOM 725 N N . GLY A 1 90 ? -7.737 7.138 18.729 1.00 47.84 90 GLY A N 1
ATOM 726 C CA . GLY A 1 90 ? -7.847 8.500 18.196 1.00 47.84 90 GLY A CA 1
ATOM 727 C C . GLY A 1 90 ? -9.214 8.911 17.641 1.00 47.84 90 GLY A C 1
ATOM 728 O O . GLY A 1 90 ? -9.335 10.057 17.206 1.00 47.84 90 GLY A O 1
ATOM 729 N N . THR A 1 91 ? -10.244 8.050 17.679 1.00 48.84 91 THR A N 1
ATOM 730 C CA . THR A 1 91 ? -11.637 8.469 17.389 1.00 48.84 91 THR A CA 1
ATOM 731 C C . THR A 1 91 ? -12.121 9.600 18.299 1.00 48.84 91 THR A C 1
ATOM 733 O O . THR A 1 91 ? -12.994 10.362 17.894 1.00 48.84 91 THR A O 1
ATOM 736 N N . ASP A 1 92 ? -11.475 9.772 19.456 1.00 50.44 92 ASP A N 1
ATOM 737 C CA . ASP A 1 92 ? -11.868 10.727 20.497 1.00 50.44 92 ASP A CA 1
ATOM 738 C C . ASP A 1 92 ? -10.859 11.894 20.634 1.00 50.44 92 ASP A C 1
ATOM 740 O O . ASP A 1 92 ? -10.867 12.624 21.622 1.00 50.44 92 ASP A O 1
ATOM 744 N N . GLY A 1 93 ? -9.954 12.068 19.656 1.00 64.31 93 GLY A N 1
ATOM 745 C CA . GLY A 1 93 ? -8.845 13.031 19.713 1.00 64.31 93 GLY A CA 1
ATOM 746 C C . GLY A 1 93 ? -8.592 13.810 18.414 1.00 64.31 93 GLY A C 1
ATOM 747 O O . GLY A 1 93 ? -9.463 13.961 17.560 1.00 64.31 93 GLY A O 1
ATOM 748 N N . SER A 1 94 ? -7.367 14.313 18.236 1.00 68.50 94 SER A N 1
ATOM 749 C CA . SER A 1 94 ? -6.980 15.227 17.142 1.00 68.50 94 SER A CA 1
ATOM 750 C C . SER A 1 94 ? -7.113 14.655 15.720 1.00 68.50 94 SER A C 1
ATOM 752 O O . SER A 1 94 ? -7.164 15.421 14.757 1.00 68.50 94 SER A O 1
ATOM 754 N N . LEU A 1 95 ? -7.194 13.328 15.569 1.00 74.31 95 LEU A N 1
ATOM 755 C CA . LEU A 1 95 ? -7.280 12.642 14.274 1.00 74.31 95 LEU A CA 1
ATOM 756 C C . LEU A 1 95 ? -8.726 12.415 13.800 1.00 74.31 95 LEU A C 1
ATOM 758 O O . LEU A 1 95 ? -8.943 12.127 12.622 1.00 74.31 95 LEU A O 1
ATOM 762 N N . ALA A 1 96 ? -9.718 12.580 14.682 1.00 70.44 96 ALA A N 1
ATOM 763 C CA . ALA A 1 96 ? -11.121 12.272 14.405 1.00 70.44 96 ALA A CA 1
ATOM 764 C C . ALA A 1 96 ? -11.653 13.011 13.168 1.00 70.44 96 ALA A C 1
ATOM 766 O O . ALA A 1 96 ? -12.259 12.405 12.285 1.00 70.44 96 ALA A O 1
ATOM 767 N N . LYS A 1 97 ? -11.345 14.309 13.051 1.00 78.00 97 LYS A N 1
ATOM 768 C CA . LYS A 1 97 ? -11.774 15.137 11.915 1.00 78.00 97 LYS A CA 1
ATOM 769 C C . LYS A 1 97 ? -11.152 14.679 10.594 1.00 78.00 97 LYS A C 1
ATOM 771 O O . LYS A 1 97 ? -11.851 14.584 9.590 1.00 78.00 97 LYS A O 1
ATOM 776 N N . ALA A 1 98 ? -9.855 14.368 10.590 1.00 83.56 98 ALA A N 1
ATOM 777 C CA . ALA A 1 98 ? -9.168 13.872 9.397 1.00 83.56 98 ALA A CA 1
ATOM 778 C C . ALA A 1 98 ? -9.725 12.510 8.963 1.00 83.56 98 ALA A C 1
ATOM 780 O O . ALA A 1 98 ? -9.963 12.286 7.778 1.00 83.56 98 ALA A O 1
ATOM 781 N N . LEU A 1 99 ? -9.995 11.626 9.929 1.00 81.00 99 LEU A N 1
ATOM 782 C CA . LEU A 1 99 ? -10.603 10.329 9.668 1.00 81.00 99 LEU A CA 1
ATOM 783 C C . LEU A 1 99 ? -12.017 10.478 9.099 1.00 81.00 99 LEU A C 1
ATOM 785 O O . LEU A 1 99 ? -12.349 9.805 8.133 1.00 81.00 99 LEU A O 1
ATOM 789 N N . GLN A 1 100 ? -12.836 11.375 9.650 1.00 75.69 100 GLN A N 1
ATOM 790 C CA . GLN A 1 100 ? -14.189 11.635 9.154 1.00 75.69 100 GLN A CA 1
ATOM 791 C C . GLN A 1 100 ? -14.179 12.116 7.697 1.00 75.69 100 GLN A C 1
ATOM 793 O O . GLN A 1 100 ? -14.923 11.587 6.874 1.00 75.69 100 GLN A O 1
ATOM 798 N N . VAL A 1 101 ? -13.315 13.081 7.368 1.00 83.00 101 VAL A N 1
ATOM 799 C CA . VAL A 1 101 ? -13.177 13.601 5.998 1.00 83.00 101 VAL A CA 1
ATOM 800 C C . VAL A 1 101 ? -12.714 12.503 5.043 1.00 83.00 101 VAL A C 1
ATOM 802 O O . VAL A 1 101 ? -13.288 12.331 3.972 1.00 83.00 101 VAL A O 1
ATOM 805 N N . ALA A 1 102 ? -11.713 11.719 5.439 1.00 87.75 102 ALA A N 1
ATOM 806 C CA . ALA A 1 102 ? -11.190 10.659 4.590 1.00 87.75 102 ALA A CA 1
ATOM 807 C C . ALA A 1 102 ? -12.179 9.492 4.410 1.00 87.75 102 ALA A C 1
ATOM 809 O O . ALA A 1 102 ? -12.297 8.952 3.312 1.00 87.75 102 ALA A O 1
ATOM 810 N N . LYS A 1 103 ? -12.959 9.146 5.443 1.00 81.25 103 LYS A N 1
ATOM 811 C CA . LYS A 1 103 ? -14.070 8.188 5.326 1.00 81.25 103 LYS A CA 1
ATOM 812 C C . LYS A 1 103 ? -15.139 8.686 4.352 1.00 81.25 103 LYS A C 1
ATOM 814 O O . LYS A 1 103 ? -15.592 7.914 3.515 1.00 81.25 103 LYS A O 1
ATOM 819 N N . ALA A 1 104 ? -15.502 9.968 4.415 1.00 76.06 104 ALA A N 1
ATOM 820 C CA . ALA A 1 104 ? -16.457 10.563 3.479 1.00 76.06 104 ALA A CA 1
ATOM 821 C C . ALA A 1 104 ? -15.949 10.539 2.027 1.00 76.06 104 ALA A C 1
ATOM 823 O O . ALA A 1 104 ? -16.731 10.290 1.116 1.00 76.06 104 ALA A O 1
ATOM 824 N N . ALA A 1 105 ? -14.645 10.744 1.813 1.00 85.19 105 ALA A N 1
ATOM 825 C CA . ALA A 1 105 ? -14.031 10.628 0.491 1.00 85.19 105 ALA A CA 1
ATOM 826 C C . ALA A 1 105 ? -14.115 9.199 -0.075 1.00 85.19 105 ALA A C 1
ATOM 828 O O . ALA A 1 105 ? -14.368 9.033 -1.266 1.00 85.19 105 ALA A O 1
ATOM 829 N N . ILE A 1 106 ? -13.963 8.174 0.771 1.00 84.06 106 ILE A N 1
ATOM 830 C CA . ILE A 1 106 ? -14.137 6.769 0.369 1.00 84.06 106 ILE A CA 1
ATOM 831 C C . ILE A 1 106 ? -15.592 6.465 0.014 1.00 84.06 106 ILE A C 1
ATOM 833 O O . ILE A 1 106 ? -15.846 5.859 -1.023 1.00 84.06 106 ILE A O 1
ATOM 837 N N . LEU A 1 107 ? -16.537 6.914 0.842 1.00 76.38 107 LEU A N 1
ATOM 838 C CA . LEU A 1 107 ? -17.974 6.680 0.659 1.00 76.38 107 LEU A CA 1
ATOM 839 C C . LEU A 1 107 ? -18.621 7.544 -0.437 1.00 76.38 107 LEU A C 1
ATOM 841 O O . LEU A 1 107 ? -19.842 7.498 -0.601 1.00 76.38 107 LEU A O 1
ATOM 845 N N . TYR A 1 108 ? -17.853 8.384 -1.133 1.00 78.38 108 TYR A N 1
ATOM 846 C CA . TYR A 1 108 ? -18.420 9.351 -2.064 1.00 78.38 108 TYR A CA 1
ATOM 847 C C . TYR A 1 108 ? -19.196 8.646 -3.202 1.00 78.38 108 TYR A C 1
ATOM 849 O O . TYR A 1 108 ? -18.699 7.660 -3.753 1.00 78.38 108 TYR A O 1
ATOM 857 N N . PRO A 1 109 ? -20.412 9.109 -3.562 1.00 56.59 109 PRO A N 1
ATOM 858 C CA . PRO A 1 109 ? -21.256 8.425 -4.541 1.00 56.59 109 PRO A CA 1
ATOM 859 C C . PRO A 1 109 ? -20.607 8.298 -5.926 1.00 56.59 109 PRO A C 1
ATOM 861 O O . PRO A 1 109 ? -19.906 9.198 -6.385 1.00 56.59 109 PRO A O 1
ATOM 864 N N . ASN A 1 110 ? -20.924 7.205 -6.625 1.00 60.31 110 ASN A N 1
ATOM 865 C CA . ASN A 1 110 ? -20.434 6.813 -7.956 1.00 60.31 110 ASN A CA 1
ATOM 866 C C . ASN A 1 110 ? -18.943 6.451 -8.036 1.00 60.31 110 ASN A C 1
ATOM 868 O O . ASN A 1 110 ? -18.639 5.446 -8.663 1.00 60.31 110 ASN A O 1
ATOM 872 N N . ASN A 1 111 ? -18.039 7.219 -7.420 1.00 68.31 111 ASN A N 1
ATOM 873 C CA . ASN A 1 111 ? -16.608 6.913 -7.318 1.00 68.31 111 ASN A CA 1
ATOM 874 C C . ASN A 1 111 ? -16.011 7.567 -6.063 1.00 68.31 111 ASN A C 1
ATOM 876 O O . ASN A 1 111 ? -16.288 8.737 -5.785 1.00 68.31 111 ASN A O 1
ATOM 880 N N . SER A 1 112 ? -15.128 6.853 -5.358 1.00 75.69 112 SER A N 1
ATOM 881 C CA . SER A 1 112 ? -14.344 7.427 -4.260 1.00 75.69 112 SER A CA 1
ATOM 882 C C . SER A 1 112 ? -13.469 8.589 -4.751 1.00 75.69 112 SER A C 1
ATOM 884 O O . SER A 1 112 ? -12.942 8.569 -5.865 1.00 75.69 112 SER A O 1
ATOM 886 N N . LEU A 1 113 ? -13.288 9.603 -3.904 1.00 83.19 113 LEU A N 1
ATOM 887 C CA . LEU A 1 113 ? -12.425 10.747 -4.198 1.00 83.19 113 LEU A CA 1
ATOM 888 C C . LEU A 1 113 ? -10.964 10.437 -3.856 1.00 83.19 113 LEU A C 1
ATOM 890 O O . LEU A 1 113 ? -10.670 9.809 -2.839 1.00 83.19 113 LEU A O 1
ATOM 894 N N . ASN A 1 114 ? -10.037 10.958 -4.662 1.00 89.19 114 ASN A N 1
ATOM 895 C CA . ASN A 1 114 ? -8.610 10.911 -4.347 1.00 89.19 114 ASN A CA 1
ATOM 896 C C . ASN A 1 114 ? -8.313 11.742 -3.090 1.00 89.19 114 ASN A C 1
ATOM 898 O O . ASN A 1 114 ? -8.741 12.893 -2.980 1.00 89.19 114 ASN A O 1
ATOM 902 N N . VAL A 1 115 ? -7.540 11.177 -2.159 1.00 90.94 115 VAL A N 1
ATOM 903 C CA . VAL A 1 115 ? -7.211 11.814 -0.877 1.00 90.94 115 VAL A CA 1
ATOM 904 C C . VAL A 1 115 ? -5.723 12.143 -0.815 1.00 90.94 115 VAL A C 1
ATOM 906 O O . VAL A 1 115 ? -4.879 11.254 -0.910 1.00 90.94 115 VAL A O 1
ATOM 909 N N . LEU A 1 116 ? -5.398 13.417 -0.579 1.00 91.69 116 LEU A N 1
ATOM 910 C CA . LEU A 1 116 ? -4.047 13.843 -0.220 1.00 91.69 116 LEU A CA 1
ATOM 911 C C . LEU A 1 116 ? -3.906 13.870 1.305 1.00 91.69 116 LEU A C 1
ATOM 913 O O . LEU A 1 116 ? -4.602 14.623 1.984 1.00 91.69 116 LEU A O 1
ATOM 917 N N . VAL A 1 117 ? -2.980 13.076 1.844 1.00 89.56 117 VAL A N 1
ATOM 918 C CA . VAL A 1 117 ? -2.697 13.045 3.284 1.00 89.56 117 VAL A CA 1
ATOM 919 C C . VAL A 1 117 ? -1.395 13.783 3.576 1.00 89.56 117 VAL A C 1
ATOM 921 O O . VAL A 1 117 ? -0.315 13.338 3.196 1.00 89.56 117 VAL A O 1
ATOM 924 N N . THR A 1 118 ? -1.488 14.897 4.302 1.00 88.75 118 THR A N 1
ATOM 925 C CA . THR A 1 118 ? -0.327 15.658 4.778 1.00 88.75 118 THR A CA 1
ATOM 926 C C . THR A 1 118 ? -0.082 15.378 6.254 1.00 88.75 118 THR A C 1
ATOM 928 O O . THR A 1 118 ? -0.941 15.650 7.092 1.00 88.75 118 THR A O 1
ATOM 931 N N . ALA A 1 119 ? 1.099 14.873 6.590 1.00 85.06 119 ALA A N 1
ATOM 932 C CA . ALA A 1 119 ? 1.487 14.603 7.968 1.00 85.06 119 ALA A CA 1
ATOM 933 C C . ALA A 1 119 ? 3.002 14.743 8.138 1.00 85.06 119 ALA A C 1
ATOM 935 O O . ALA A 1 119 ? 3.761 14.625 7.173 1.00 85.06 119 ALA A O 1
ATOM 936 N N . LYS A 1 120 ? 3.451 14.979 9.375 1.00 82.69 120 LYS A N 1
ATOM 937 C CA . LYS A 1 120 ? 4.883 14.964 9.688 1.00 82.69 120 LYS A CA 1
ATOM 938 C C . LYS A 1 120 ? 5.421 13.525 9.581 1.00 82.69 120 LYS A C 1
ATOM 940 O O . LYS A 1 120 ? 4.681 12.572 9.851 1.00 82.69 120 LYS A O 1
ATOM 945 N N . PRO A 1 121 ? 6.700 13.332 9.213 1.00 78.50 121 PRO A N 1
ATOM 946 C CA . PRO A 1 121 ? 7.327 12.015 9.273 1.00 78.50 121 PRO A CA 1
ATOM 947 C C . PRO A 1 121 ? 7.155 11.385 10.662 1.00 78.50 121 PRO A C 1
ATOM 949 O O . PRO A 1 121 ? 7.299 12.063 11.676 1.00 78.50 121 PRO A O 1
ATOM 952 N N . GLY A 1 122 ? 6.820 10.094 10.706 1.00 74.12 122 GLY A N 1
ATOM 953 C CA . GLY A 1 122 ? 6.596 9.367 11.961 1.00 74.12 122 GLY A CA 1
ATOM 954 C C . GLY A 1 122 ? 5.203 9.534 12.584 1.00 74.12 122 GLY A C 1
ATOM 955 O O . GLY A 1 122 ? 4.909 8.861 13.561 1.00 74.12 122 GLY A O 1
ATOM 956 N N . SER A 1 123 ? 4.300 10.342 12.013 1.00 79.62 123 SER A N 1
ATOM 957 C CA . SER A 1 123 ? 2.927 10.516 12.534 1.00 79.62 123 SER A CA 1
ATOM 958 C C . SER A 1 123 ? 1.951 9.377 12.189 1.00 79.62 123 SER A C 1
ATOM 960 O O . SER A 1 123 ? 0.749 9.522 12.388 1.00 79.62 123 SER A O 1
ATOM 962 N N . GLY A 1 124 ? 2.434 8.251 11.654 1.00 77.81 124 GLY A N 1
ATOM 963 C CA . GLY A 1 124 ? 1.594 7.080 11.377 1.00 77.81 124 GLY A CA 1
ATOM 964 C C . GLY A 1 124 ? 0.776 7.135 10.079 1.00 77.81 124 GLY A C 1
ATOM 965 O O . GLY A 1 124 ? -0.200 6.403 9.961 1.00 77.81 124 GLY A O 1
ATOM 966 N N . THR A 1 125 ? 1.162 7.932 9.074 1.00 85.50 125 THR A N 1
ATOM 967 C CA . THR A 1 125 ? 0.434 8.072 7.790 1.00 85.50 125 THR A CA 1
ATOM 968 C C . THR A 1 125 ? 0.122 6.742 7.109 1.00 85.50 125 THR A C 1
ATOM 970 O O . THR A 1 125 ? -0.989 6.536 6.636 1.00 85.50 125 THR A O 1
ATOM 973 N N . THR A 1 126 ? 1.085 5.813 7.078 1.00 82.75 126 THR A N 1
ATOM 974 C CA . THR A 1 126 ? 0.864 4.488 6.470 1.00 82.75 126 THR A CA 1
ATOM 975 C C . THR A 1 126 ? -0.230 3.718 7.208 1.00 82.75 126 THR A C 1
ATOM 977 O O . THR A 1 126 ? -1.074 3.102 6.565 1.00 82.75 126 THR A O 1
ATOM 980 N N . HIS A 1 127 ? -0.251 3.792 8.541 1.00 81.62 127 HIS A N 1
ATOM 981 C CA . HIS A 1 127 ? -1.299 3.168 9.342 1.00 81.62 127 HIS A CA 1
ATOM 982 C C . HIS A 1 127 ? -2.656 3.839 9.098 1.00 81.62 127 HIS A C 1
ATOM 984 O O . HIS A 1 127 ? -3.634 3.149 8.840 1.00 81.62 127 HIS A O 1
ATOM 990 N N . PHE A 1 128 ? -2.698 5.176 9.082 1.00 85.25 128 PHE A N 1
ATOM 991 C CA . PHE A 1 128 ? -3.909 5.943 8.777 1.00 85.25 128 PHE A CA 1
ATOM 992 C C . PHE A 1 128 ? -4.525 5.545 7.428 1.00 85.25 128 PHE A C 1
ATOM 994 O O . PHE A 1 128 ? -5.715 5.252 7.356 1.00 85.25 128 PHE A O 1
ATOM 1001 N N . VAL A 1 129 ? -3.711 5.484 6.372 1.00 90.00 129 VAL A N 1
ATOM 1002 C CA . VAL A 1 129 ? -4.160 5.099 5.029 1.00 90.00 129 VAL A CA 1
ATOM 1003 C C . VAL A 1 129 ? -4.630 3.643 5.003 1.00 90.00 129 VAL A C 1
ATOM 1005 O O . VAL A 1 129 ? -5.700 3.356 4.478 1.00 90.00 129 VAL A O 1
ATOM 1008 N N . TYR A 1 130 ? -3.901 2.719 5.628 1.00 84.81 130 TYR A N 1
ATOM 1009 C CA . TYR A 1 130 ? -4.317 1.316 5.676 1.00 84.81 130 TYR A CA 1
ATOM 1010 C C . TYR A 1 130 ? -5.660 1.121 6.400 1.00 84.81 130 TYR A C 1
ATOM 1012 O O . TYR A 1 130 ? -6.518 0.377 5.929 1.00 84.81 130 TYR A O 1
ATOM 1020 N N . THR A 1 131 ? -5.896 1.852 7.492 1.00 81.56 131 THR A N 1
ATOM 1021 C CA . THR A 1 131 ? -7.194 1.867 8.179 1.00 81.56 131 THR A CA 1
ATOM 1022 C C . THR A 1 131 ? -8.324 2.313 7.254 1.00 81.56 131 THR A C 1
ATOM 1024 O O . THR A 1 131 ? -9.411 1.740 7.295 1.00 81.56 131 THR A O 1
ATOM 1027 N N . LEU A 1 132 ? -8.091 3.322 6.413 1.00 86.62 132 LEU A N 1
ATOM 1028 C CA . LEU A 1 132 ? -9.086 3.790 5.450 1.00 86.62 132 LEU A CA 1
ATOM 1029 C C . LEU A 1 132 ? -9.437 2.713 4.417 1.00 86.62 132 LEU A C 1
ATOM 1031 O O . LEU A 1 132 ? -10.612 2.516 4.124 1.00 86.62 132 LEU A O 1
ATOM 1035 N N . TYR A 1 133 ? -8.448 1.965 3.928 1.00 88.06 133 TYR A N 1
ATOM 1036 C CA . TYR A 1 133 ? -8.694 0.828 3.040 1.00 88.06 133 TYR A CA 1
ATOM 1037 C C . TYR A 1 133 ? -9.546 -0.260 3.695 1.00 88.06 133 TYR A C 1
ATOM 1039 O O . TYR A 1 133 ? -10.513 -0.733 3.102 1.00 88.06 133 TYR A O 1
ATOM 1047 N N . LEU A 1 134 ? -9.238 -0.616 4.942 1.00 79.94 134 LEU A N 1
ATOM 1048 C CA . LEU A 1 134 ? -10.029 -1.598 5.684 1.00 79.94 134 LEU A CA 1
ATOM 1049 C C . LEU A 1 134 ? -11.451 -1.105 5.949 1.00 79.94 134 LEU A C 1
ATOM 1051 O O . LEU A 1 134 ? -12.400 -1.869 5.806 1.00 79.94 134 LEU A O 1
ATOM 1055 N N . TYR A 1 135 ? -11.607 0.181 6.257 1.00 81.56 135 TYR A N 1
ATOM 1056 C CA . TYR A 1 135 ? -12.919 0.801 6.370 1.00 81.56 135 TYR A CA 1
ATOM 1057 C C . TYR A 1 135 ? -13.705 0.740 5.052 1.00 81.56 135 TYR A C 1
ATOM 1059 O O . TYR A 1 135 ? -14.894 0.443 5.070 1.00 81.56 135 TYR A O 1
ATOM 1067 N N . GLY A 1 136 ? -13.059 0.981 3.906 1.00 83.62 136 GLY A N 1
ATOM 1068 C CA . GLY A 1 136 ? -13.703 0.859 2.597 1.00 83.62 136 GLY A CA 1
ATOM 1069 C C . GLY A 1 136 ? -14.178 -0.565 2.290 1.00 83.62 136 GLY A C 1
ATOM 1070 O O . GLY A 1 136 ? -15.240 -0.726 1.693 1.00 83.62 136 GLY A O 1
ATOM 1071 N N . LYS A 1 137 ? -13.457 -1.594 2.757 1.00 80.62 137 LYS A N 1
ATOM 1072 C CA . LYS A 1 137 ? -13.927 -2.990 2.703 1.00 80.62 137 LYS A CA 1
ATOM 1073 C C . LYS A 1 137 ? -15.124 -3.237 3.610 1.00 80.62 137 LYS A C 1
ATOM 1075 O O . LYS A 1 137 ? -16.135 -3.754 3.155 1.00 80.62 137 LYS A O 1
ATOM 1080 N N . GLU A 1 138 ? -15.032 -2.814 4.870 1.00 78.44 138 GLU A N 1
ATOM 1081 C CA . GLU A 1 138 ? -16.110 -2.966 5.857 1.00 78.44 138 GLU A CA 1
ATOM 1082 C C . GLU A 1 138 ? -17.404 -2.271 5.404 1.00 78.44 138 GLU A C 1
ATOM 1084 O O . GLU A 1 138 ? -18.498 -2.799 5.582 1.00 78.44 138 GLU A O 1
ATOM 1089 N N . ALA A 1 139 ? -17.282 -1.105 4.768 1.00 76.44 139 ALA A N 1
ATOM 1090 C CA . ALA A 1 139 ? -18.405 -0.357 4.217 1.00 76.44 139 ALA A CA 1
ATOM 1091 C C . ALA A 1 139 ? -18.937 -0.914 2.880 1.00 76.44 139 ALA A C 1
ATOM 1093 O O . ALA A 1 139 ? -19.889 -0.359 2.334 1.00 76.44 139 ALA A O 1
ATOM 1094 N N . GLY A 1 140 ? -18.324 -1.968 2.328 1.00 77.50 140 GLY A N 1
ATOM 1095 C CA . GLY A 1 140 ? -18.708 -2.567 1.047 1.00 77.50 140 GLY A CA 1
ATOM 1096 C C . GLY A 1 140 ? -18.375 -1.719 -0.186 1.00 77.50 140 GLY A C 1
ATOM 1097 O O . GLY A 1 140 ? -18.854 -2.024 -1.275 1.00 77.50 140 GLY A O 1
ATOM 1098 N N . VAL A 1 141 ? -17.562 -0.665 -0.039 1.00 84.06 141 VAL A N 1
ATOM 1099 C CA . VAL A 1 141 ? -17.050 0.138 -1.166 1.00 84.06 141 VAL A CA 1
ATOM 1100 C C . VAL A 1 141 ? -16.005 -0.656 -1.946 1.00 84.06 141 VAL A C 1
ATOM 1102 O O . VAL A 1 141 ? -15.970 -0.624 -3.174 1.00 84.06 141 VAL A O 1
ATOM 1105 N N . PHE A 1 142 ? -15.165 -1.393 -1.223 1.00 83.44 142 PHE A N 1
ATOM 1106 C CA . PHE A 1 142 ? -14.168 -2.296 -1.780 1.00 83.44 142 PHE A CA 1
ATOM 1107 C C . PHE A 1 142 ? -14.614 -3.744 -1.573 1.00 83.44 142 PHE A C 1
ATOM 1109 O O . PHE A 1 142 ? -15.146 -4.092 -0.522 1.00 83.44 142 PHE A O 1
ATOM 1116 N N . SER A 1 143 ? -14.359 -4.613 -2.552 1.00 78.31 143 SER A N 1
ATOM 1117 C CA . SER A 1 143 ? -14.567 -6.055 -2.369 1.00 78.31 143 SER A CA 1
ATOM 1118 C C . SER A 1 143 ? -13.597 -6.645 -1.332 1.00 78.31 143 SER A C 1
ATOM 1120 O O . SER A 1 143 ? -12.530 -6.092 -1.064 1.00 78.31 143 SER A O 1
ATOM 1122 N N . GLU A 1 144 ? -13.911 -7.817 -0.781 1.00 74.62 144 GLU A N 1
ATOM 1123 C CA . GLU A 1 144 ? -12.997 -8.548 0.115 1.00 74.62 144 GLU A CA 1
ATOM 1124 C C . GLU A 1 144 ? -11.628 -8.781 -0.561 1.00 74.62 144 GLU A C 1
ATOM 1126 O O . GLU A 1 144 ? -10.560 -8.498 -0.013 1.00 74.62 144 GLU A O 1
ATOM 1131 N N . CYS A 1 145 ? -11.640 -9.176 -1.833 1.00 77.81 145 CYS A N 1
ATOM 1132 C CA . CYS A 1 145 ? -10.427 -9.364 -2.629 1.00 77.81 145 CYS A CA 1
ATOM 1133 C C . CYS A 1 145 ? -9.856 -8.057 -3.206 1.00 77.81 145 CYS A C 1
ATOM 1135 O O . CYS A 1 145 ? -8.935 -8.118 -4.017 1.00 77.81 145 CYS A O 1
ATOM 1137 N N . ALA A 1 146 ? -10.386 -6.890 -2.821 1.00 80.06 146 ALA A N 1
ATOM 1138 C CA . ALA A 1 146 ? -9.957 -5.618 -3.377 1.00 80.06 146 ALA A CA 1
ATOM 1139 C C . ALA A 1 146 ? -8.469 -5.381 -3.126 1.00 80.06 146 ALA A C 1
ATOM 1141 O O . ALA A 1 146 ? -7.976 -5.687 -2.036 1.00 80.06 146 ALA A O 1
ATOM 1142 N N . PRO A 1 147 ? -7.753 -4.808 -4.088 1.00 83.06 147 PRO A N 1
ATOM 1143 C CA . PRO A 1 147 ? -6.304 -4.815 -4.039 1.00 83.06 147 PRO A CA 1
ATOM 1144 C C . PRO A 1 147 ? -5.714 -3.577 -3.279 1.00 83.06 147 PRO A C 1
ATOM 1146 O O . PRO A 1 147 ? -6.196 -2.456 -3.406 1.00 83.06 147 PRO A O 1
ATOM 1149 N N . PHE A 1 148 ? -4.775 -3.844 -2.347 1.00 84.31 148 PHE A N 1
ATOM 1150 C CA . PHE A 1 148 ? -3.796 -2.982 -1.596 1.00 84.31 148 PHE A CA 1
ATOM 1151 C C . PHE A 1 148 ? -2.394 -2.515 -2.142 1.00 84.31 148 PHE A C 1
ATOM 1153 O O . PHE A 1 148 ? -1.435 -3.152 -1.699 1.00 84.31 148 PHE A O 1
ATOM 1160 N N . TYR A 1 149 ? -2.164 -1.545 -3.055 1.00 85.69 149 TYR A N 1
ATOM 1161 C CA . TYR A 1 149 ? -0.785 -1.246 -3.558 1.00 85.69 149 TYR A CA 1
ATOM 1162 C C . TYR A 1 149 ? -0.229 -0.048 -2.824 1.00 85.69 149 TYR A C 1
ATOM 1164 O O . TYR A 1 149 ? -0.875 0.984 -2.667 1.00 85.69 149 TYR A O 1
ATOM 1172 N N . LYS A 1 150 ? 1.045 -0.153 -2.458 1.00 85.06 150 LYS A N 1
ATOM 1173 C CA . LYS A 1 150 ? 1.825 0.962 -1.945 1.00 85.06 150 LYS A CA 1
ATOM 1174 C C . LYS A 1 150 ? 3.061 1.159 -2.807 1.00 85.06 150 LYS A C 1
ATOM 1176 O O . LYS A 1 150 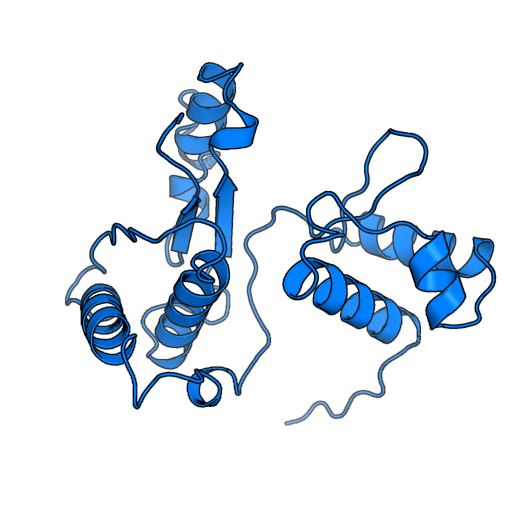? 3.842 0.228 -2.985 1.00 85.06 150 LYS A O 1
ATOM 1181 N N . ILE A 1 151 ? 3.293 2.394 -3.233 1.00 84.62 151 ILE A N 1
ATOM 1182 C CA . ILE A 1 151 ? 4.555 2.822 -3.830 1.00 84.62 15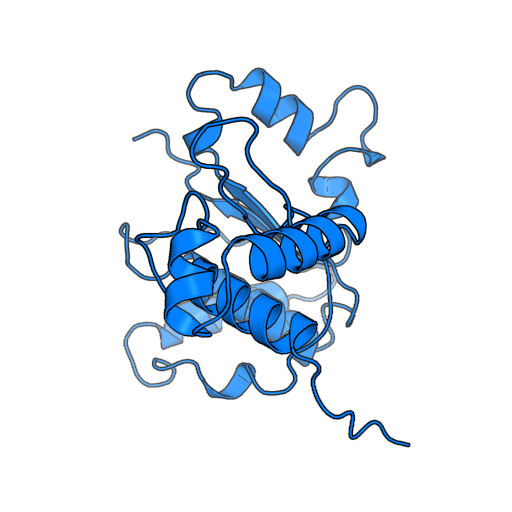1 ILE A CA 1
ATOM 1183 C C . ILE A 1 151 ? 5.153 3.953 -3.001 1.00 84.62 151 ILE A C 1
ATOM 1185 O O . ILE A 1 151 ? 4.446 4.847 -2.555 1.00 84.62 151 ILE A O 1
ATOM 1189 N N . ASN A 1 152 ? 6.459 3.902 -2.749 1.00 85.19 152 ASN A N 1
ATOM 1190 C CA . ASN A 1 152 ? 7.172 4.952 -2.029 1.00 85.19 152 ASN A CA 1
ATOM 1191 C C . ASN A 1 152 ? 8.096 5.693 -2.993 1.00 85.19 152 ASN A C 1
ATOM 1193 O O . ASN A 1 152 ? 9.124 5.148 -3.397 1.00 85.19 152 ASN A O 1
ATOM 1197 N N . CYS A 1 153 ? 7.766 6.942 -3.319 1.00 85.00 153 CYS A N 1
ATOM 1198 C CA . CYS A 1 153 ? 8.502 7.726 -4.309 1.00 85.00 153 CYS A CA 1
ATOM 1199 C C . CYS A 1 153 ? 9.962 7.968 -3.902 1.00 85.00 153 CYS A C 1
ATOM 1201 O O . CYS A 1 153 ? 10.825 8.107 -4.764 1.00 85.00 153 CYS A O 1
ATOM 1203 N N . ARG A 1 154 ? 10.291 7.933 -2.600 1.00 83.44 154 ARG A N 1
ATOM 1204 C CA . ARG A 1 154 ? 11.681 8.102 -2.136 1.00 83.44 154 ARG A CA 1
ATOM 1205 C C . ARG A 1 154 ? 12.640 7.054 -2.690 1.00 83.44 154 ARG A C 1
ATOM 1207 O O . ARG A 1 154 ? 13.817 7.363 -2.834 1.00 83.44 154 ARG A O 1
ATOM 1214 N N . HIS A 1 155 ? 12.158 5.849 -2.993 1.00 82.81 155 HIS A N 1
ATOM 1215 C CA . HIS A 1 155 ? 12.998 4.779 -3.538 1.00 82.81 155 HIS A CA 1
ATOM 1216 C C . HIS A 1 155 ? 13.420 5.059 -4.988 1.00 82.81 155 HIS A C 1
ATOM 1218 O O . HIS A 1 155 ? 14.429 4.533 -5.439 1.00 82.81 155 HIS A O 1
ATOM 1224 N N . TYR A 1 156 ? 12.694 5.939 -5.678 1.00 84.31 156 TYR A N 1
ATOM 1225 C CA . TYR A 1 156 ? 12.899 6.279 -7.084 1.00 84.31 156 TYR A CA 1
ATOM 1226 C C . TYR A 1 156 ? 13.466 7.696 -7.266 1.00 84.31 156 TYR A C 1
ATOM 1228 O O . TYR A 1 156 ? 13.481 8.214 -8.376 1.00 84.31 156 TYR A O 1
ATOM 1236 N N . LYS A 1 157 ? 13.977 8.327 -6.191 1.00 81.88 157 LYS A N 1
ATOM 1237 C CA . LYS A 1 157 ? 14.591 9.675 -6.224 1.00 81.88 157 LYS A CA 1
ATOM 1238 C C . LYS A 1 157 ? 15.635 9.837 -7.336 1.00 81.88 157 LYS A C 1
ATOM 1240 O O . LYS A 1 157 ? 15.743 10.910 -7.913 1.00 81.88 157 LYS A O 1
ATOM 1245 N N . ASN A 1 158 ? 16.385 8.774 -7.620 1.00 82.31 158 ASN A N 1
ATOM 1246 C CA . ASN A 1 158 ? 17.463 8.773 -8.609 1.00 82.31 158 ASN A CA 1
ATOM 1247 C C . ASN A 1 158 ? 17.036 8.202 -9.972 1.00 82.31 158 ASN A C 1
ATOM 1249 O O . ASN A 1 158 ? 17.853 8.166 -10.885 1.00 82.31 158 ASN A O 1
ATOM 1253 N N . ASN A 1 159 ? 15.798 7.712 -10.099 1.00 85.56 159 ASN A N 1
ATOM 1254 C CA . ASN A 1 159 ? 15.297 7.066 -11.308 1.00 85.56 159 ASN A CA 1
ATOM 1255 C C . ASN A 1 159 ? 13.781 7.279 -11.453 1.00 85.56 159 ASN A C 1
ATOM 1257 O O . ASN A 1 159 ? 12.977 6.386 -11.182 1.00 85.56 159 ASN A O 1
ATOM 1261 N N . ILE A 1 160 ? 13.397 8.495 -11.848 1.00 85.75 160 ILE A N 1
ATOM 1262 C CA . ILE A 1 160 ? 11.989 8.876 -12.038 1.00 85.75 160 ILE A CA 1
ATOM 1263 C C . ILE A 1 160 ? 11.357 8.087 -13.196 1.00 85.75 160 ILE A C 1
ATOM 1265 O O . ILE A 1 160 ? 10.188 7.732 -13.110 1.00 85.75 160 ILE A O 1
ATOM 1269 N N . GLU A 1 161 ? 12.129 7.721 -14.221 1.00 88.31 161 GLU A N 1
ATOM 1270 C CA . GLU A 1 161 ? 11.631 6.912 -15.343 1.00 88.31 161 GLU A CA 1
ATOM 1271 C C . GLU A 1 161 ? 11.117 5.539 -14.879 1.00 88.31 161 GLU A C 1
ATOM 1273 O O . GLU A 1 161 ? 10.087 5.067 -15.354 1.00 88.31 161 GLU A O 1
ATOM 1278 N N . GLU A 1 162 ? 11.770 4.912 -13.895 1.00 87.19 162 GLU A N 1
ATOM 1279 C CA . GLU A 1 162 ? 11.288 3.657 -13.300 1.00 87.19 162 GLU A CA 1
ATOM 1280 C C . GLU A 1 162 ? 9.999 3.849 -12.486 1.00 87.19 162 GLU A C 1
ATOM 1282 O O . GLU A 1 162 ? 9.137 2.965 -12.471 1.00 87.19 162 GLU A O 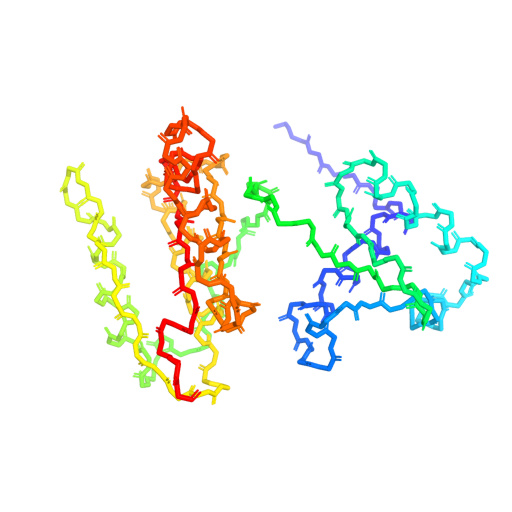1
ATOM 1287 N N . LEU A 1 163 ? 9.844 5.001 -11.825 1.00 86.81 163 LEU A N 1
ATOM 1288 C CA . LEU A 1 163 ? 8.599 5.351 -11.142 1.00 86.81 163 LEU A CA 1
ATOM 1289 C C . LEU A 1 163 ? 7.454 5.503 -12.149 1.00 86.81 163 LEU A C 1
ATOM 1291 O O . LEU A 1 163 ? 6.380 4.946 -11.921 1.00 86.81 163 LEU A O 1
ATOM 1295 N N . ASP A 1 164 ? 7.693 6.19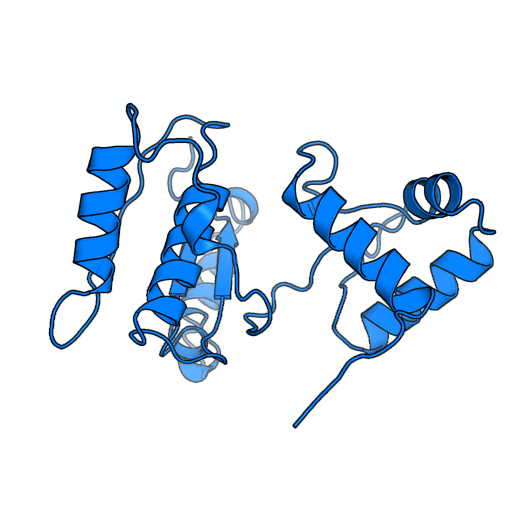8 -13.260 1.00 88.50 164 ASP A N 1
ATOM 1296 C CA . ASP A 1 164 ? 6.702 6.405 -14.317 1.00 88.50 164 ASP A CA 1
ATOM 1297 C C . ASP A 1 164 ? 6.338 5.092 -15.022 1.00 88.50 164 ASP A C 1
ATOM 1299 O O . ASP A 1 164 ? 5.154 4.798 -15.204 1.00 88.50 164 ASP A O 1
ATOM 1303 N N . GLU A 1 165 ? 7.324 4.247 -15.339 1.00 88.94 165 GLU A N 1
ATOM 1304 C CA . GLU A 1 165 ? 7.080 2.924 -15.928 1.00 88.94 165 GLU A CA 1
ATOM 1305 C C . GLU A 1 165 ? 6.233 2.055 -14.982 1.00 88.94 165 GLU A C 1
ATOM 1307 O O . GLU A 1 165 ? 5.327 1.357 -15.436 1.00 88.94 165 GLU A O 1
ATOM 1312 N N . LYS A 1 166 ? 6.449 2.124 -13.660 1.00 86.56 166 LYS A N 1
ATOM 1313 C CA . LYS A 1 166 ? 5.625 1.392 -12.680 1.00 86.56 166 LYS A CA 1
ATOM 1314 C C . LYS A 1 166 ? 4.230 1.979 -12.501 1.00 86.56 166 LYS A C 1
ATOM 1316 O O . LYS A 1 166 ? 3.263 1.227 -12.374 1.00 86.56 166 LYS A O 1
ATOM 1321 N N . LEU A 1 167 ? 4.116 3.302 -12.431 1.00 89.69 167 LEU A N 1
ATOM 1322 C CA . LEU A 1 167 ? 2.839 3.967 -12.194 1.00 89.69 167 LEU A CA 1
ATOM 1323 C C . LEU A 1 167 ? 1.925 3.853 -13.402 1.00 89.69 167 LEU A C 1
ATOM 1325 O O . LEU A 1 167 ? 0.760 3.520 -13.218 1.00 89.69 167 LEU A O 1
ATOM 1329 N N . PHE A 1 168 ? 2.450 4.099 -14.603 1.00 91.31 168 PHE A N 1
ATOM 1330 C CA . PHE A 1 168 ? 1.657 4.269 -15.820 1.00 91.31 168 PHE A CA 1
ATOM 1331 C C . PHE A 1 168 ? 1.858 3.160 -16.848 1.00 91.31 168 PHE A C 1
ATOM 1333 O O . PHE A 1 168 ? 0.950 2.929 -17.640 1.00 91.31 168 PHE A O 1
ATOM 1340 N N . SER A 1 169 ? 3.009 2.478 -16.833 1.00 88.81 169 SER A N 1
ATOM 1341 C CA . SER A 1 169 ? 3.370 1.419 -17.790 1.00 88.81 169 SER A CA 1
ATOM 1342 C C . SER A 1 169 ? 2.980 1.783 -19.232 1.00 88.81 169 SER A C 1
ATOM 1344 O O . SER A 1 169 ? 2.097 1.154 -19.813 1.00 88.81 169 SER A O 1
ATOM 1346 N N . PRO A 1 170 ? 3.615 2.801 -19.845 1.00 83.56 170 PRO A N 1
ATOM 1347 C CA . PRO A 1 170 ? 3.202 3.381 -21.129 1.00 83.56 170 PRO A CA 1
ATOM 1348 C C . PRO A 1 170 ? 3.087 2.368 -22.279 1.00 83.56 170 PRO A C 1
ATOM 1350 O O . PRO A 1 170 ? 2.335 2.595 -23.224 1.00 83.56 170 PRO A O 1
ATOM 1353 N N . LYS A 1 171 ? 3.808 1.243 -22.206 1.00 86.62 171 LYS A N 1
ATOM 1354 C CA . LYS A 1 171 ? 3.727 0.148 -23.188 1.00 86.62 171 LYS A CA 1
ATOM 1355 C C . LYS A 1 171 ? 2.454 -0.689 -23.056 1.00 86.62 171 LYS A C 1
ATOM 1357 O O . LYS A 1 171 ? 1.951 -1.181 -24.062 1.00 86.62 171 LYS A O 1
ATOM 1362 N N . ASN A 1 172 ? 1.961 -0.877 -21.835 1.00 88.50 172 ASN A N 1
ATOM 1363 C CA . ASN A 1 172 ? 0.745 -1.620 -21.541 1.00 88.50 172 ASN A CA 1
ATOM 1364 C C . ASN A 1 172 ? 0.118 -1.102 -20.243 1.00 88.50 172 ASN A C 1
ATOM 1366 O O . ASN A 1 172 ? 0.580 -1.412 -19.145 1.00 88.50 172 ASN A O 1
ATOM 1370 N N . ILE A 1 173 ? -0.973 -0.352 -20.379 1.00 88.31 173 ILE A N 1
ATOM 1371 C CA . ILE A 1 173 ? -1.667 0.271 -19.247 1.00 88.31 173 ILE A CA 1
ATOM 1372 C C . ILE A 1 173 ? -2.144 -0.778 -18.233 1.00 88.31 173 ILE A C 1
ATOM 1374 O O . ILE A 1 173 ? -2.180 -0.482 -17.044 1.00 88.31 173 ILE A O 1
ATOM 1378 N N . GLU A 1 174 ? -2.464 -2.007 -18.648 1.00 88.56 174 GLU A N 1
ATOM 1379 C CA . GLU A 1 174 ? -2.918 -3.063 -17.728 1.00 88.56 174 GLU A CA 1
ATOM 1380 C C . GLU A 1 174 ? -1.804 -3.565 -16.790 1.00 88.56 174 GLU A C 1
ATOM 1382 O O . GLU A 1 174 ? -2.084 -4.110 -15.722 1.00 88.56 174 GLU A O 1
ATOM 1387 N N . ASP A 1 175 ? -0.535 -3.312 -17.128 1.00 86.31 175 ASP A N 1
ATOM 1388 C CA . ASP A 1 175 ? 0.602 -3.601 -16.252 1.00 86.31 175 ASP A CA 1
ATOM 1389 C C . ASP A 1 175 ? 0.869 -2.489 -15.224 1.00 86.31 175 ASP A C 1
ATOM 1391 O O . ASP A 1 175 ? 1.634 -2.700 -14.273 1.00 86.31 175 ASP A O 1
ATOM 1395 N N . SER A 1 176 ? 0.201 -1.343 -15.373 1.00 91.88 176 SER A N 1
ATOM 1396 C CA . SER A 1 176 ? 0.362 -0.178 -14.508 1.00 91.88 176 SER A CA 1
ATOM 1397 C C . SER A 1 176 ? -0.174 -0.426 -13.100 1.00 91.88 176 SER A C 1
ATOM 1399 O O . SER A 1 176 ? -1.148 -1.158 -12.899 1.00 91.88 176 SER A O 1
ATOM 1401 N N . LEU A 1 177 ? 0.425 0.226 -12.100 1.00 88.19 177 LEU A N 1
ATOM 1402 C CA . LEU A 1 177 ? -0.112 0.191 -10.737 1.00 88.19 177 LEU A CA 1
ATOM 1403 C C . LEU A 1 177 ? -1.542 0.743 -10.677 1.00 88.19 177 LEU A C 1
ATOM 1405 O O . LEU A 1 177 ? -2.358 0.188 -9.952 1.00 88.19 177 LEU A O 1
ATOM 1409 N N . PHE A 1 178 ? -1.884 1.758 -11.480 1.00 90.38 178 PHE A N 1
ATOM 1410 C CA . PHE A 1 178 ? -3.260 2.265 -11.550 1.00 90.38 178 PHE A CA 1
ATOM 1411 C C . PHE A 1 178 ? -4.262 1.202 -12.005 1.00 90.38 178 PHE A C 1
ATOM 1413 O O . PHE A 1 178 ? -5.334 1.079 -11.413 1.00 90.38 178 PHE A O 1
ATOM 1420 N N . ALA A 1 179 ? -3.937 0.448 -13.058 1.00 87.44 179 ALA A N 1
ATOM 1421 C CA . ALA A 1 179 ? -4.832 -0.582 -13.574 1.00 87.44 179 ALA A CA 1
ATOM 1422 C C . ALA A 1 179 ? -4.956 -1.757 -12.604 1.00 87.44 179 ALA A C 1
ATOM 1424 O O . ALA A 1 179 ? -6.061 -2.246 -12.372 1.00 87.44 179 ALA A O 1
ATOM 1425 N N . LYS A 1 180 ? -3.844 -2.169 -11.992 1.00 86.19 180 LYS A N 1
ATOM 1426 C CA . LYS A 1 180 ? -3.852 -3.276 -11.038 1.00 86.19 180 LYS A CA 1
ATOM 1427 C C . LYS A 1 180 ? -4.599 -2.915 -9.738 1.00 86.19 180 LYS A C 1
ATOM 1429 O O . LYS A 1 180 ? -5.330 -3.763 -9.239 1.00 86.19 180 LYS A O 1
ATOM 1434 N N . SER A 1 181 ? -4.559 -1.645 -9.309 1.00 87.50 181 SER A N 1
ATOM 1435 C CA . SER A 1 181 ? -5.332 -1.109 -8.170 1.00 87.50 181 SER A CA 1
ATOM 1436 C C . SER A 1 181 ? -6.829 -0.910 -8.420 1.00 87.50 181 SER A C 1
ATOM 1438 O O . SER A 1 181 ? -7.541 -0.436 -7.526 1.00 87.50 181 SER A O 1
ATOM 1440 N N . ARG A 1 182 ? -7.350 -1.226 -9.614 1.00 86.62 182 ARG A N 1
ATOM 1441 C CA . ARG A 1 182 ? -8.778 -1.045 -9.925 1.00 86.62 182 ARG A CA 1
ATOM 1442 C C . ARG A 1 182 ? -9.661 -1.798 -8.924 1.00 86.62 182 ARG A C 1
ATOM 1444 O O . ARG A 1 182 ? -9.462 -2.976 -8.645 1.00 86.62 182 ARG A O 1
ATOM 1451 N N . GLY A 1 183 ? -10.670 -1.101 -8.398 1.00 83.25 183 GLY A N 1
ATOM 1452 C CA . GLY A 1 183 ? -11.591 -1.643 -7.391 1.00 83.25 183 GLY A CA 1
ATOM 1453 C C . GLY A 1 183 ? -11.004 -1.761 -5.978 1.00 83.25 183 GLY A C 1
ATOM 1454 O O . GLY A 1 183 ? -11.663 -2.321 -5.101 1.00 83.25 183 GLY A O 1
ATOM 1455 N N . GLY A 1 184 ? -9.788 -1.254 -5.754 1.00 88.50 184 GLY A N 1
ATOM 1456 C CA . GLY A 1 184 ? -9.116 -1.209 -4.459 1.00 88.50 184 GLY A CA 1
ATOM 1457 C C . GLY A 1 184 ? -8.513 0.160 -4.176 1.00 88.50 184 GLY A C 1
ATOM 1458 O O . GLY A 1 184 ? -9.173 1.180 -4.368 1.00 88.50 184 GLY A O 1
ATOM 1459 N N . MET A 1 185 ? -7.276 0.193 -3.676 1.00 89.75 185 MET A N 1
ATOM 1460 C CA . MET A 1 185 ? -6.633 1.439 -3.274 1.00 89.75 185 MET A CA 1
ATOM 1461 C C . MET A 1 185 ? -5.136 1.457 -3.584 1.00 89.75 185 MET A C 1
ATOM 1463 O O . MET A 1 185 ? -4.373 0.638 -3.076 1.00 89.75 185 MET A O 1
ATOM 1467 N N . LEU A 1 186 ? -4.721 2.480 -4.335 1.00 92.50 186 LEU A N 1
ATOM 1468 C CA . LEU A 1 186 ? -3.323 2.819 -4.582 1.00 92.50 186 LEU A CA 1
ATOM 1469 C C . LEU A 1 186 ? -2.849 3.886 -3.589 1.00 92.50 186 LEU A C 1
ATOM 1471 O O . LEU A 1 186 ? -3.364 5.003 -3.564 1.00 92.50 186 LEU A O 1
ATOM 1475 N N . PHE A 1 187 ? -1.823 3.574 -2.802 1.00 92.69 187 PHE A N 1
ATOM 1476 C CA . PHE A 1 187 ? -1.164 4.512 -1.901 1.00 92.69 187 PHE A CA 1
ATOM 1477 C C . PHE A 1 187 ? 0.196 4.957 -2.447 1.00 92.69 187 PHE A C 1
ATOM 1479 O O . PHE A 1 187 ? 1.163 4.193 -2.466 1.00 92.69 187 PHE A O 1
ATOM 1486 N N . ILE A 1 188 ? 0.278 6.231 -2.830 1.00 91.50 188 ILE A N 1
ATOM 1487 C CA . ILE A 1 188 ? 1.510 6.885 -3.279 1.00 91.50 188 ILE A CA 1
ATOM 1488 C C . ILE A 1 188 ? 2.125 7.646 -2.095 1.00 91.50 188 ILE A C 1
ATOM 1490 O O . ILE A 1 188 ? 1.647 8.705 -1.690 1.00 91.50 188 ILE A O 1
ATOM 1494 N N . ASP A 1 189 ? 3.172 7.077 -1.505 1.00 90.12 189 ASP A N 1
ATOM 1495 C CA . ASP A 1 189 ? 3.837 7.568 -0.297 1.00 90.12 189 ASP A CA 1
ATOM 1496 C C . ASP A 1 189 ? 5.055 8.446 -0.638 1.00 90.12 189 ASP A C 1
ATOM 1498 O O . ASP A 1 189 ? 5.811 8.167 -1.569 1.00 90.12 189 ASP A O 1
ATOM 1502 N N . ASN A 1 190 ? 5.287 9.481 0.173 1.00 84.62 190 ASN A N 1
ATOM 1503 C CA . ASN A 1 190 ? 6.397 10.437 0.054 1.00 84.62 190 ASN A CA 1
ATOM 1504 C C . ASN A 1 190 ? 6.549 11.116 -1.325 1.00 84.62 190 ASN A C 1
ATOM 1506 O O . ASN A 1 190 ? 7.661 11.209 -1.843 1.00 84.62 190 ASN A O 1
ATOM 1510 N N . VAL A 1 191 ? 5.455 11.643 -1.884 1.00 79.69 191 VAL A N 1
ATOM 1511 C CA . VAL A 1 191 ? 5.442 12.373 -3.173 1.00 79.69 191 VAL A CA 1
ATOM 1512 C C . VAL A 1 191 ? 6.348 13.613 -3.224 1.00 79.69 191 VAL A C 1
ATOM 1514 O O . VAL A 1 191 ? 6.743 14.029 -4.307 1.00 79.69 191 VAL A O 1
ATOM 1517 N N . ASN A 1 192 ? 6.731 14.179 -2.075 1.00 70.56 192 ASN A N 1
ATOM 1518 C CA . ASN A 1 192 ? 7.672 15.296 -2.022 1.00 70.56 192 ASN A CA 1
ATOM 1519 C C . ASN A 1 192 ? 9.112 14.799 -1.843 1.00 70.56 192 ASN A C 1
ATOM 1521 O O . ASN A 1 192 ? 9.460 14.179 -0.830 1.00 70.56 192 ASN A O 1
ATOM 1525 N N . PHE A 1 193 ? 9.970 15.151 -2.801 1.00 55.88 193 PHE A N 1
ATOM 1526 C CA . PHE A 1 193 ? 11.418 14.975 -2.731 1.00 55.88 193 PHE A CA 1
ATOM 1527 C C . PHE A 1 193 ? 12.070 16.098 -1.915 1.00 55.88 193 PHE A C 1
ATOM 1529 O O . PHE A 1 193 ? 12.900 16.846 -2.416 1.00 55.88 193 PHE A O 1
ATOM 1536 N N . SER A 1 194 ? 11.671 16.242 -0.655 1.00 48.56 194 SER A N 1
ATOM 1537 C CA . SER A 1 194 ? 12.468 16.992 0.323 1.00 48.56 194 SER A CA 1
ATOM 1538 C C . SER A 1 194 ? 13.482 16.071 0.999 1.00 48.56 194 SER A C 1
ATOM 1540 O O . SER A 1 194 ? 13.272 14.823 1.002 1.00 48.56 194 SER A O 1
#

Secondary structure (DSSP, 8-state):
-----PPPHHHHHHHHHHHHHHH-GGGTT-EEHHHHHHHHT--HHHHHHHHHHHHHTTS-EE-SSSS-EEE--S-------TTGGG--TTTTSTTHHHHHHHHHHHT-SSSPPP------TTS-HHHHHHHHHHHHHHTTSS-TT--EEEEEGGGGTT-HHHHHHHHH-TT-GGGSHHHHTTTSEEEEE--S--

InterPro domains:
  IPR027417 P-loop containing nucleoside triphosphate hydrolase [G3DSA:3.40.50.300] (88-193)
  IPR036390 Winged helix DNA-binding domain superfamily [SSF46785] (22-72)

Organism: NCBI:txid1735

Foldseek 3Di:
DDDPDDDDPLRVLLVVQVCCCPPPPVQVVADALVVSCVVVVHDSVVSVVSQVVCVVVLQWDWDPDPVIGIDGHQWWWFDDDDPLLPPPPACPHDCVVVLVVLLCQLVPPPHRHDDDDDDDPPPCVVVSVVSSQVSSCVVVQAPRGQTDGEDECVVCPVPVVVVCCQQQVVVDRCNHPVNSNPRGDYHYHPPDPD